Protein 8QNN (pdb70)

B-factor: mean 23.87, std 8.29, range [12.71, 68.35]

Foldseek 3Di:
DDCVLVVLCVVVQWDKWKWKAQVVVRDIDTDQQAPKFACALVLLLLLLLLVCLVAPVVNVQQVDFDQDAPVLADPAAVPCVVCNPPGDGLLVLSLCCFQVVGQSSSQVSLVVQVHQVSSQVVLVVLVQPQAGADDGPPVSQQGAPPDRHNIDGFNSSLSSCCCLQVNDSGDDVSNVSSQVSQLNHDPQCLALVLQDDVQKRKGKGWHQGFQQKTWMWMWIGDVPGGIMTMTMIMGHDDRHDHHDRNSRSVVNNVRVVVD

Sequence (259 aa):
ADPRFAALETTTAGARLGVFAVNTGSERTVAHRADERFPMMASTFKGLACCGALLREHPLSTGYFDQVIHYSAEELVDYSPVTETRVESGMTVAELCHAAITASDNTAGNQLLKLLGGPQGFTAFLRSLGDDTSRLDRWETELNTAIPGDERDTTTPAALAADYRALVVGDVLGEPERAQLTAWLVANTTGDTRIRAGLPEDWTVGDKTGSPAYGSALDVAVTWPSGRAPIVIAVLSTKSEQDAEPDNRLVADATRTVVDVL

Secondary structure (DSSP, 8-state):
--THHHHHHHHHTSEEEEEEEETTT--EEEESTTS-EE-GGGHHHHHHHHHHHHS-GGGTGGGSEE---GGG--S--TTGGGGTTT-EEHHHHHHHHHHS--HHHHHHHHHHHTHHHHHHHHHHHTT--S-B--S-TTGGG---TT--TTEE-HHHHHHHHIIIIISSSS-HHHHHHHHHHHHT-SS-TTTHHHHS-TTSEEEEEEE--TTT-EEEEEEEE-TTS--EEEEEEEE-SSTTPPP-HHHHHHHHHHHHHH-

Structure (mmCIF, N/CA/C/O backbone):
data_8QNN
#
_entry.id   8QNN
#
_cell.length_a   54.180
_cell.length_b   54.180
_cell.length_c   131.860
_cell.angle_alpha   90.000
_cell.angle_beta   90.000
_cell.angle_gamma   120.000
#
_symmetry.space_group_name_H-M   'P 32 2 1'
#
loop_
_entity.id
_entity.type
_entity.pdbx_description
1 polymer Beta-lactamase
2 non-polymer 'CITRATE ANION'
3 water water
#
loop_
_atom_site.group_PDB
_atom_site.id
_atom_site.type_symbol
_atom_site.label_atom_id
_atom_site.label_alt_id
_atom_site.label_comp_id
_atom_site.label_asym_id
_atom_site.label_entity_id
_atom_site.label_seq_id
_atom_site.pdbx_PDB_ins_code
_atom_site.Cartn_x
_atom_site.Cartn_y
_atom_site.Cartn_z
_atom_site.occupancy
_atom_site.B_iso_or_equiv
_atom_site.auth_seq_id
_atom_site.auth_comp_id
_atom_site.auth_asym_id
_atom_site.auth_atom_id
_atom_site.pdbx_PDB_model_num
ATOM 1 N N . ALA A 1 5 ? 46.32519 -26.59610 -9.24163 1.000 47.57305 74 ALA A N 1
ATOM 2 C CA . ALA A 1 5 ? 45.50756 -25.71589 -10.07155 1.000 47.46946 74 ALA A CA 1
ATOM 3 C C . ALA A 1 5 ? 46.21180 -25.46204 -11.40167 1.000 46.45096 74 ALA A C 1
ATOM 4 O O . ALA A 1 5 ? 47.43691 -25.60424 -11.51073 1.000 48.34671 74 ALA A O 1
ATOM 10 N N . ASP A 1 6 ? 45.44545 -25.09182 -12.41196 1.000 40.28576 75 ASP A N 1
ATOM 11 C CA . ASP A 1 6 ? 46.03128 -24.83094 -13.72334 1.000 34.59959 75 ASP A CA 1
ATOM 12 C C . ASP A 1 6 ? 46.69294 -23.45545 -13.72486 1.000 31.65078 75 ASP A C 1
ATOM 13 O O . ASP A 1 6 ? 46.05397 -22.46625 -13.34958 1.000 32.43990 75 ASP A O 1
ATOM 22 N N . PRO A 1 7 ? 47.96000 -23.35137 -14.14516 1.000 28.97503 76 PRO A N 1
ATOM 23 C CA . PRO A 1 7 ? 48.68177 -22.06658 -14.01055 1.000 27.56237 76 PRO A CA 1
ATOM 24 C C . PRO A 1 7 ? 48.16753 -20.95280 -14.91666 1.000 25.50387 76 PRO A C 1
ATOM 25 O O . PRO A 1 7 ? 48.59232 -19.79559 -14.76935 1.000 25.20704 76 PRO A O 1
ATOM 36 N N . ARG A 1 8 ? 47.28053 -21.25465 -15.85348 1.000 23.70493 77 ARG A N 1
ATOM 37 C CA . ARG A 1 8 ? 46.78718 -20.20804 -16.73591 1.000 21.94891 77 ARG A CA 1
ATOM 38 C C . ARG A 1 8 ? 46.03911 -19.11850 -15.98188 1.000 21.76095 77 ARG A C 1
ATOM 39 O O . ARG A 1 8 ? 46.09154 -17.95544 -16.37772 1.000 21.78511 77 ARG A O 1
ATOM 60 N N . PHE A 1 9 ? 45.35820 -19.45185 -14.88667 1.000 21.01472 78 PHE A N 1
ATOM 61 C CA . PHE A 1 9 ? 44.54339 -18.42395 -14.23619 1.000 22.55190 78 PHE A CA 1
ATOM 62 C C . PHE A 1 9 ? 45.40327 -17.34827 -13.57303 1.000 23.22657 78 PHE A C 1
ATOM 63 O O . PHE A 1 9 ? 45.08928 -16.15605 -13.66393 1.000 22.74038 78 PHE A O 1
ATOM 80 N N . ALA A 1 10 ? 46.49173 -17.74571 -12.91008 1.000 22.37564 79 ALA A N 1
ATOM 81 C CA . ALA A 1 10 ? 47.37797 -16.76366 -12.29741 1.000 21.37998 79 ALA A CA 1
ATOM 82 C C . ALA A 1 10 ? 47.99553 -15.85405 -13.34751 1.000 21.20081 79 ALA A C 1
ATOM 83 O O . ALA A 1 10 ? 48.10850 -14.63821 -13.13677 1.000 21.23432 79 ALA A O 1
ATOM 90 N N . ALA A 1 11 ? 48.40393 -16.42238 -14.48917 1.000 21.70103 80 ALA A N 1
ATOM 91 C CA . ALA A 1 11 ? 48.95286 -15.60073 -15.56061 1.000 22.34525 80 ALA A CA 1
ATOM 92 C C . ALA A 1 11 ? 47.89932 -14.64437 -16.10384 1.000 22.02950 80 ALA A C 1
ATOM 93 O O . ALA A 1 11 ? 48.17971 -13.46139 -16.31384 1.000 21.58149 80 ALA A O 1
ATOM 100 N N . LEU A 1 12 ? 46.67708 -15.13372 -16.32223 1.000 20.99183 81 LEU A N 1
ATOM 101 C CA . LEU A 1 12 ? 45.60328 -14.27470 -16.81100 1.000 21.30629 81 LEU A CA 1
ATOM 102 C C . LEU A 1 12 ? 45.39061 -13.07177 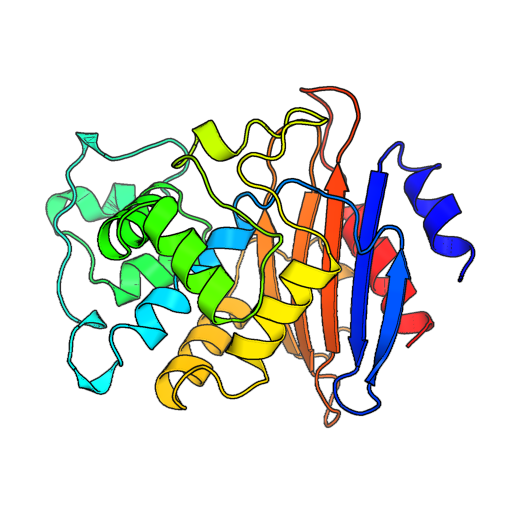-15.90175 1.000 22.11352 81 LEU A C 1
ATOM 103 O O . LEU A 1 12 ? 45.31700 -11.92698 -16.36430 1.000 21.64425 81 LEU A O 1
ATOM 119 N N . GLU A 1 13 ? 45.22997 -13.31369 -14.60809 1.000 22.81306 82 GLU A N 1
ATOM 120 C CA . GLU A 1 13 ? 44.87584 -12.20220 -13.73211 1.000 23.05966 82 GLU A CA 1
ATOM 121 C C . GLU A 1 13 ? 46.05728 -11.24784 -13.55730 1.000 21.55679 82 GLU A C 1
ATOM 122 O O . GLU A 1 13 ? 45.87383 -10.02413 -13.51931 1.000 22.53936 82 GLU A O 1
ATOM 134 N N . THR A 1 14 ? 47.28237 -11.77340 -13.51057 1.000 20.79983 83 THR A N 1
ATOM 135 C CA . THR A 1 14 ? 48.43535 -10.89506 -13.33794 1.000 21.62310 83 THR A CA 1
ATOM 136 C C . THR A 1 14 ? 48.63364 -10.00109 -14.55756 1.000 20.60187 83 THR A C 1
ATOM 137 O O . THR A 1 14 ? 48.85846 -8.79189 -14.42718 1.000 22.24104 83 THR A O 1
ATOM 148 N N A THR A 1 15 ? 48.55344 -10.57462 -15.76031 0.660 20.28218 84 THR A N 1
ATOM 149 N N B THR A 1 15 ? 48.53938 -10.58110 -15.75424 0.340 20.20513 84 THR A N 1
ATOM 150 C CA A THR A 1 15 ? 48.73258 -9.75352 -16.95555 0.660 21.55710 84 THR A CA 1
ATOM 151 C CA B THR A 1 15 ? 48.72253 -9.80159 -16.97305 0.340 20.47441 84 THR A CA 1
ATOM 152 C C A THR A 1 15 ? 47.61560 -8.72522 -17.08858 0.660 21.72148 84 THR A C 1
ATOM 153 C C B THR A 1 15 ? 47.60760 -8.78238 -17.16527 0.340 21.06322 84 THR A C 1
ATOM 154 O O A THR A 1 15 ? 47.86004 -7.57930 -17.48632 0.660 22.32636 84 THR A O 1
ATOM 155 O O B THR A 1 15 ? 47.85414 -7.69578 -17.70098 0.340 21.75218 84 THR A O 1
ATOM 176 N N . ALA A 1 16 ? 46.38651 -9.10261 -16.73236 1.000 20.57253 85 ALA A N 1
ATOM 177 C CA . ALA A 1 16 ? 45.26793 -8.17421 -16.85692 1.000 20.92709 85 ALA A CA 1
ATOM 178 C C . ALA A 1 16 ? 45.19892 -7.15315 -15.72375 1.000 20.25590 85 ALA A C 1
ATOM 179 O O . ALA A 1 16 ? 44.35454 -6.25654 -15.77934 1.000 21.46842 85 ALA A O 1
ATOM 187 N N . GLY A 1 17 ? 46.03622 -7.25890 -14.70050 1.000 21.11604 86 GLY A N 1
ATOM 188 C CA . GLY A 1 17 ? 45.94968 -6.30930 -13.60987 1.000 19.81994 86 GLY A CA 1
ATOM 189 C C . GLY A 1 17 ? 44.63417 -6.36824 -12.87119 1.000 19.33726 86 GLY A C 1
ATOM 190 O O . GLY A 1 17 ? 44.09439 -5.32773 -12.46866 1.000 20.51598 86 GLY A O 1
ATOM 194 N N . ALA A 1 18 ? 44.13224 -7.57095 -12.63660 1.000 18.66751 87 ALA A N 1
ATOM 195 C CA . ALA A 1 18 ? 42.82816 -7.76068 -12.03557 1.000 19.44597 87 ALA A CA 1
ATOM 196 C C . ALA A 1 18 ? 42.91017 -8.90112 -11.03517 1.000 19.64454 87 ALA A C 1
ATOM 197 O O . ALA A 1 18 ? 43.81837 -9.73370 -11.07157 1.000 23.69832 87 ALA A O 1
ATOM 204 N N . ARG A 1 19 ? 41.94514 -8.91829 -10.12742 1.000 18.33915 88 ARG A N 1
ATOM 205 C CA . ARG A 1 19 ? 41.65970 -10.08610 -9.30462 1.000 17.53571 88 ARG A CA 1
ATOM 206 C C . ARG A 1 19 ? 40.57661 -10.88069 -10.01008 1.000 16.93924 88 ARG A C 1
ATOM 207 O O . ARG A 1 19 ? 39.52039 -10.32943 -10.32290 1.000 17.66472 88 ARG A O 1
ATOM 228 N N . LEU A 1 20 ? 40.85436 -12.15430 -10.28782 1.000 17.33491 89 LEU A N 1
ATOM 229 C CA . LEU A 1 20 ? 39.99973 -13.00517 -11.09828 1.000 17.46007 89 LEU A CA 1
ATOM 230 C C . LEU A 1 20 ? 39.46144 -14.15242 -10.25825 1.000 17.11287 89 LEU A C 1
ATOM 231 O O . LEU A 1 20 ? 40.23592 -14.88561 -9.63298 1.000 20.22998 89 LEU A O 1
ATOM 247 N N . GLY A 1 21 ? 38.14444 -14.30872 -10.26600 1.000 16.11841 90 GLY A N 1
ATOM 248 C CA . GLY A 1 21 ? 37.47507 -15.38343 -9.56625 1.000 16.49608 90 GLY A CA 1
ATOM 249 C C . GLY A 1 21 ? 36.71805 -16.24829 -10.54966 1.000 15.62680 90 GLY A C 1
ATOM 250 O O . GLY A 1 21 ? 35.91750 -15.74835 -11.33950 1.000 17.49918 90 GLY A O 1
ATOM 254 N N . VAL A 1 22 ? 36.97742 -17.54564 -10.54376 1.000 15.56739 91 VAL A N 1
ATOM 255 C CA . VAL A 1 22 ? 36.36653 -18.47935 -11.47999 1.000 16.41098 91 VAL A CA 1
ATOM 256 C C . VAL A 1 22 ? 35.84972 -19.67814 -10.70930 1.000 15.99446 91 VAL A C 1
ATOM 257 O O . VAL A 1 22 ? 36.56382 -20.24396 -9.87502 1.000 16.77459 91 VAL A O 1
ATOM 270 N N . PHE A 1 23 ? 34.63879 -20.09918 -11.02773 1.000 16.60055 92 PHE A N 1
ATOM 271 C CA . PHE A 1 23 ? 34.16247 -21.41239 -10.63565 1.000 15.99837 92 PHE A CA 1
ATOM 272 C C . PHE A 1 23 ? 33.34186 -21.97363 -11.78317 1.000 16.26229 92 PHE A C 1
ATOM 273 O O . PHE A 1 23 ? 32.44732 -21.29807 -12.29798 1.000 17.88246 92 PHE A O 1
ATOM 290 N N . ALA A 1 24 ? 33.62272 -23.21491 -12.16591 1.000 16.16554 93 ALA A N 1
ATOM 291 C CA . ALA A 1 24 ? 32.83886 -23.89851 -13.17430 1.000 16.28649 93 ALA A CA 1
ATOM 292 C C . ALA A 1 24 ? 32.65818 -25.33445 -12.74078 1.000 16.37534 93 ALA A C 1
ATOM 293 O O . ALA A 1 24 ? 33.54112 -25.92813 -12.13169 1.000 17.97121 93 ALA A O 1
ATOM 300 N N . VAL A 1 25 ? 31.50068 -25.87947 -13.06203 1.000 16.19807 94 VAL A N 1
ATOM 301 C CA . VAL A 1 25 ? 31.17857 -27.26141 -12.75950 1.000 17.71917 94 VAL A CA 1
ATOM 302 C C . VAL A 1 25 ? 30.52365 -27.88740 -13.98261 1.000 18.63681 94 VAL A C 1
ATOM 303 O O . VAL A 1 25 ? 29.62500 -27.29603 -14.59548 1.000 18.75844 94 VAL A O 1
ATOM 316 N N . ASN A 1 26 ? 31.01268 -29.05826 -14.36450 1.000 17.95204 95 ASN A N 1
ATOM 317 C CA . ASN A 1 26 ? 30.34975 -29.88703 -15.35509 1.000 20.03943 95 ASN A CA 1
ATOM 318 C C . ASN A 1 26 ? 29.29813 -30.69480 -14.61024 1.000 21.19100 95 ASN A C 1
ATOM 319 O O . ASN A 1 26 ? 29.63580 -31.52562 -13.75847 1.000 21.81788 95 ASN A O 1
ATOM 330 N N . THR A 1 27 ? 28.01922 -30.42101 -14.88781 1.000 20.78372 96 THR A N 1
ATOM 331 C CA . THR A 1 27 ? 26.97251 -31.05336 -14.09497 1.000 22.14827 96 THR A CA 1
ATOM 332 C C . THR A 1 27 ? 26.79039 -32.52722 -14.42724 1.000 24.93236 96 THR A C 1
ATOM 333 O O . THR A 1 27 ? 26.08293 -33.22330 -13.69204 1.000 27.99886 96 THR A O 1
ATOM 344 N N . GLY A 1 28 ? 27.40336 -33.01282 -15.50330 1.000 25.22497 97 GLY A N 1
ATOM 345 C CA . GLY A 1 28 ? 27.37381 -34.42801 -15.81763 1.000 27.36781 97 GLY A CA 1
ATOM 346 C C . GLY A 1 28 ? 28.37808 -35.22452 -15.01434 1.000 30.29730 97 GLY A C 1
ATOM 347 O O . GLY A 1 28 ? 28.02712 -36.24249 -14.41275 1.000 32.14260 97 GLY A O 1
ATOM 351 N N . SER A 1 29 ? 29.63326 -34.76413 -14.99496 1.000 28.69407 98 SER A N 1
ATOM 352 C CA . SER A 1 29 ? 30.70742 -35.48403 -14.32877 1.000 28.14700 98 SER A CA 1
ATOM 353 C C . SER A 1 29 ? 31.00143 -34.97426 -12.92774 1.000 27.31868 98 SER A C 1
ATOM 354 O O . SER A 1 29 ? 31.69470 -35.66265 -12.16541 1.000 29.28190 98 SER A O 1
ATOM 362 N N . GLU A 1 30 ? 30.51260 -33.78737 -12.58949 1.000 25.37528 99 GLU A N 1
ATOM 363 C CA . GLU A 1 30 ? 30.77376 -33.08601 -11.33857 1.000 26.34221 99 GLU A CA 1
ATOM 364 C C . GLU A 1 30 ? 32.20626 -32.58561 -11.22907 1.000 25.88275 99 GLU A C 1
ATOM 365 O O . GLU A 1 30 ? 32.60306 -32.10652 -10.16210 1.000 25.98359 99 GLU A O 1
ATOM 377 N N . ARG A 1 31 ? 32.98619 -32.64405 -12.30997 1.000 23.86991 100 ARG A N 1
ATOM 378 C CA . ARG A 1 31 ? 34.30251 -32.02508 -12.29423 1.000 22.51222 100 ARG A CA 1
ATOM 379 C C . ARG A 1 31 ? 34.16144 -30.51390 -12.18563 1.000 20.76310 100 ARG A C 1
ATOM 380 O O . ARG A 1 31 ? 33.23076 -29.91877 -12.73934 1.000 21.43422 100 ARG A O 1
ATOM 401 N N . THR A 1 32 ? 35.09171 -29.89526 -11.46730 1.000 20.95364 101 THR A N 1
ATOM 402 C CA . THR A 1 32 ? 35.08059 -28.46557 -11.26290 1.000 20.64762 101 THR A CA 1
ATOM 403 C C . THR A 1 32 ? 36.43245 -27.85910 -11.59043 1.000 20.33433 101 THR A C 1
ATOM 404 O O . THR A 1 32 ? 37.46532 -28.52853 -11.60749 1.000 21.16131 101 THR A O 1
ATOM 415 N N . VAL A 1 33 ? 36.39542 -26.55765 -11.83796 1.000 20.71283 102 VAL A N 1
ATOM 416 C CA . VAL A 1 33 ? 37.58189 -25.72811 -11.97034 1.000 20.65714 102 VAL A CA 1
ATOM 417 C C . VAL A 1 33 ? 37.33462 -24.51017 -11.09393 1.000 20.19903 102 VAL A C 1
ATOM 418 O O . VAL A 1 33 ? 36.24057 -23.94207 -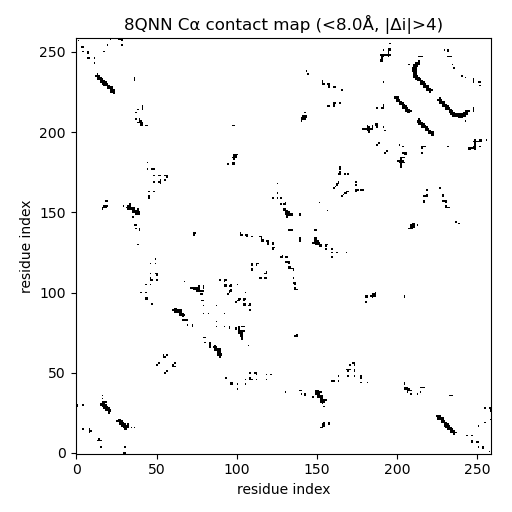11.12450 1.000 20.65524 102 VAL A O 1
ATOM 431 N N . ALA A 1 34 ? 38.31509 -24.14635 -10.28410 1.000 21.94827 103 ALA A N 1
ATOM 432 C CA . ALA A 1 34 ? 38.16584 -23.07801 -9.30843 1.000 23.17142 103 ALA A CA 1
ATOM 433 C C . ALA A 1 34 ? 39.44368 -22.25673 -9.22646 1.000 22.02752 103 ALA A C 1
ATOM 434 O O . ALA A 1 34 ? 40.55580 -22.79995 -9.21779 1.000 24.91050 103 ALA A O 1
ATOM 441 N N . HIS A 1 35 ? 39.27409 -20.94157 -9.17697 1.000 19.08387 104 HIS A N 1
ATOM 442 C CA . HIS A 1 35 ? 40.35923 -20.00990 -8.91576 1.000 19.04550 104 HIS A CA 1
ATOM 443 C C . HIS A 1 35 ? 39.75396 -18.88722 -8.08602 1.000 17.16954 104 HIS A C 1
ATOM 444 O O . HIS A 1 35 ? 38.82747 -18.21215 -8.54566 1.000 18.04262 104 HIS A O 1
ATOM 458 N N . ARG A 1 36 ? 40.23473 -18.71133 -6.85219 1.000 17.94559 105 ARG A N 1
ATOM 459 C CA . ARG A 1 36 ? 39.65647 -17.72256 -5.93886 1.000 17.43875 105 ARG A CA 1
ATOM 460 C C . ARG A 1 36 ? 38.14816 -17.90785 -5.81631 1.000 17.47425 105 ARG A C 1
ATOM 461 O O . ARG A 1 36 ? 37.39980 -16.94241 -5.66340 1.000 17.49890 105 ARG A O 1
ATOM 482 N N . ALA A 1 37 ? 37.69220 -19.16294 -5.87813 1.000 17.26729 106 ALA A N 1
ATOM 483 C CA . ALA A 1 37 ? 36.26485 -19.42531 -5.99964 1.000 17.56167 106 ALA A CA 1
ATOM 484 C C . ALA A 1 37 ? 35.49243 -19.11339 -4.73102 1.000 17.24719 106 ALA A C 1
ATOM 485 O O . ALA A 1 37 ? 34.27320 -18.97206 -4.79579 1.000 17.06557 106 ALA A O 1
ATOM 492 N N . ASP A 1 38 ? 36.16119 -18.96620 -3.59352 1.000 17.49887 107 ASP A N 1
ATOM 493 C CA . ASP A 1 38 ? 35.47717 -18.62020 -2.35710 1.000 17.52497 107 ASP A CA 1
ATOM 494 C C . ASP A 1 38 ? 35.78337 -17.19969 -1.90335 1.000 18.41537 107 ASP A C 1
ATOM 495 O O . ASP A 1 38 ? 35.40611 -16.81573 -0.79614 1.000 20.53774 107 ASP A O 1
ATOM 504 N N . GLU A 1 39 ? 36.43803 -16.40356 -2.73009 1.000 17.47191 108 GLU A N 1
ATOM 505 C CA . GLU A 1 39 ? 36.66840 -15.01022 -2.39851 1.000 17.35274 108 GLU A CA 1
ATOM 506 C C . GLU A 1 39 ? 35.45936 -14.18184 -2.80913 1.000 17.58233 108 GLU A C 1
ATOM 507 O O . GLU A 1 39 ? 34.74959 -14.50957 -3.76402 1.000 17.47826 108 GLU A O 1
ATOM 519 N N . ARG A 1 40 ? 35.23307 -13.08612 -2.08897 1.000 18.05774 109 ARG A N 1
ATOM 520 C CA . ARG A 1 40 ? 34.11551 -12.21442 -2.39336 1.000 17.56372 109 ARG A CA 1
ATOM 521 C C . ARG A 1 40 ? 34.42668 -11.25008 -3.52846 1.000 16.18387 109 ARG A C 1
ATOM 522 O O . ARG A 1 40 ? 35.53164 -10.70887 -3.64246 1.000 17.12871 109 ARG A O 1
ATOM 543 N N . PHE A 1 41 ? 33.41601 -11.03780 -4.35404 1.000 15.96299 110 PHE A N 1
ATOM 544 C CA . PHE A 1 41 ? 33.40234 -10.06917 -5.43219 1.000 16.32787 110 PHE A CA 1
ATOM 545 C C . PHE A 1 41 ? 32.05088 -9.38599 -5.40085 1.000 15.43014 110 PHE A C 1
ATOM 546 O O . PHE A 1 41 ? 31.08249 -9.93597 -4.86114 1.000 15.56107 110 PHE A O 1
ATOM 563 N N . PRO A 1 42 ? 31.91395 -8.24114 -6.05713 1.000 16.09275 111 PRO A N 1
ATOM 564 C CA . PRO A 1 42 ? 30.58192 -7.65562 -6.21849 1.000 16.58243 111 PRO A CA 1
ATOM 565 C C . PRO A 1 42 ? 29.64945 -8.61039 -6.94515 1.000 15.60968 111 PRO A C 1
ATOM 566 O O . PRO A 1 42 ? 30.03729 -9.28861 -7.89990 1.000 17.21846 111 PRO A O 1
ATOM 577 N N A MET A 1 43 ? 28.39973 -8.64707 -6.50015 0.520 15.24472 112 MET A N 1
ATOM 578 N N B MET A 1 43 ? 28.40746 -8.67818 -6.45919 0.480 16.59015 112 MET A N 1
ATOM 579 C CA A MET A 1 43 ? 27.36418 -9.39482 -7.19384 0.520 15.14840 112 MET A CA 1
ATOM 580 C CA B MET A 1 43 ? 27.34187 -9.38400 -7.16031 0.480 17.44210 112 MET A CA 1
ATOM 581 C C A MET A 1 43 ? 26.69141 -8.53806 -8.25992 0.520 15.25608 112 MET A C 1
ATOM 582 C C B MET A 1 43 ? 26.78911 -8.50997 -8.28035 0.480 16.34253 112 MET A C 1
ATOM 583 O O A MET A 1 43 ? 26.42045 -9.02329 -9.36994 0.520 15.91806 112 MET A O 1
ATOM 584 O O B MET A 1 43 ? 26.69368 -8.94308 -9.43757 0.480 16.09659 112 MET A O 1
ATOM 611 N N . ALA A 1 44 ? 26.45160 -7.26440 -7.95217 1.000 15.97686 113 ALA A N 1
ATOM 612 C CA . ALA A 1 44 ? 25.91861 -6.30863 -8.91347 1.000 15.69874 113 ALA A CA 1
ATOM 613 C C . ALA A 1 44 ? 24.78778 -6.90572 -9.73328 1.000 14.81571 113 ALA A C 1
ATOM 614 O O . ALA A 1 44 ? 23.91453 -7.54939 -9.17097 1.000 15.20996 113 ALA A O 1
ATOM 622 N N . SER A 1 45 ? 24.75957 -6.67156 -11.03953 1.000 14.68073 114 SER A N 1
ATOM 623 C CA . SER A 1 45 ? 23.58120 -7.03617 -11.80580 1.000 14.13859 114 SER A CA 1
ATOM 624 C C . SER A 1 45 ? 23.41550 -8.53414 -11.98460 1.000 15.32637 114 SER A C 1
ATOM 625 O O . SER A 1 45 ? 22.34820 -8.94409 -12.46141 1.000 14.45237 114 SER A O 1
ATOM 633 N N . THR A 1 46 ? 24.38156 -9.35567 -11.56092 1.000 14.20171 115 THR A N 1
ATOM 634 C CA . THR A 1 46 ? 24.11369 -10.77950 -11.57097 1.000 14.23650 115 THR A CA 1
ATOM 635 C C . THR A 1 46 ? 22.98993 -11.13804 -10.59343 1.000 14.31116 115 THR A C 1
ATOM 636 O O . THR A 1 46 ? 22.44425 -12.23474 -10.66782 1.000 16.41872 115 THR A O 1
ATOM 647 N N . PHE A 1 47 ? 22.63072 -10.24702 -9.66090 1.000 14.99806 116 PHE A N 1
ATOM 648 C CA . PHE A 1 47 ? 21.48383 -10.52330 -8.80323 1.000 15.61789 116 PHE A CA 1
ATOM 649 C C . PHE A 1 47 ? 20.19028 -10.63316 -9.58201 1.000 15.45791 116 PHE A C 1
ATOM 650 O O . PHE A 1 47 ? 19.27124 -11.30177 -9.13042 1.000 15.94457 116 PHE A O 1
ATOM 667 N N . LYS A 1 48 ? 20.09376 -10.00187 -10.75032 1.000 14.58964 117 LYS A N 1
ATOM 668 C CA . LYS A 1 48 ? 18.79556 -9.85662 -11.40981 1.000 15.40768 117 LYS A CA 1
ATOM 669 C C . LYS A 1 48 ? 18.22599 -11.20440 -11.82842 1.000 15.20531 117 LYS A C 1
ATOM 670 O O . LYS A 1 48 ? 17.03122 -11.43758 -11.69931 1.000 15.09566 117 LYS A O 1
ATOM 689 N N . GLY A 1 49 ? 19.05275 -12.11635 -12.31446 1.000 14.59311 118 GLY A N 1
ATOM 690 C CA . GLY A 1 49 ? 18.54666 -13.43821 -12.65560 1.000 15.39428 118 GLY A CA 1
ATOM 691 C C . GLY A 1 49 ? 18.04810 -14.19879 -11.43784 1.000 14.63900 118 GLY A C 1
ATOM 692 O O . GLY A 1 49 ? 17.01564 -14.88222 -11.47514 1.000 15.48208 118 GLY A O 1
ATOM 696 N N . LEU A 1 50 ? 18.76823 -14.07388 -10.32694 1.000 15.29296 119 LEU A N 1
ATOM 697 C CA . LEU A 1 50 ? 18.36143 -14.70969 -9.07864 1.000 14.41132 119 LEU A CA 1
ATOM 698 C C . LEU A 1 50 ? 17.07829 -14.09619 -8.53651 1.000 13.09462 119 LEU A C 1
ATOM 699 O O . LEU A 1 50 ? 16.24723 -14.80613 -7.96864 1.000 14.97840 119 LEU A O 1
ATOM 715 N N . ALA A 1 51 ? 16.89012 -12.78228 -8.70783 1.000 13.99367 120 ALA A N 1
ATOM 716 C CA . ALA A 1 51 ? 15.66159 -12.13333 -8.25078 1.000 14.86286 120 ALA A CA 1
ATOM 717 C C . ALA A 1 51 ? 14.45835 -12.62245 -9.03603 1.000 14.82157 120 ALA A C 1
ATOM 718 O O . ALA A 1 51 ? 13.37093 -12.80345 -8.47683 1.000 15.60345 120 ALA A O 1
ATOM 725 N N A CYS A 1 52 ? 14.61936 -12.80176 -10.34918 0.790 15.03503 121 CYS A N 1
ATOM 726 N N B CYS A 1 52 ? 14.62791 -12.79109 -10.33897 0.210 15.53166 121 CYS A N 1
ATOM 727 C CA A CYS A 1 52 ? 13.55599 -13.39079 -11.15214 0.790 14.16618 121 CYS A CA 1
ATOM 728 C CA B CYS A 1 52 ? 13.58490 -13.38801 -11.15138 0.210 15.96506 121 CYS A CA 1
ATOM 729 C C A CYS A 1 52 ? 13.25541 -14.79828 -10.66792 0.790 14.35003 121 CYS A C 1
ATOM 730 C C B CYS A 1 52 ? 13.26374 -14.78986 -10.65933 0.210 15.49749 121 CYS A C 1
ATOM 731 O O A CY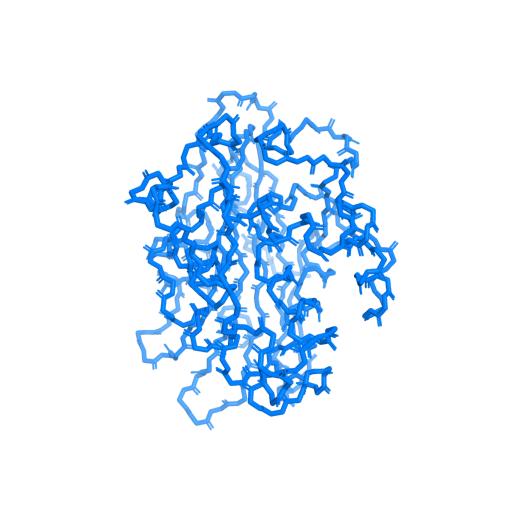S A 1 52 ? 12.08771 -15.17127 -10.51034 0.790 15.19039 121 CYS A O 1
ATOM 732 O O B CYS A 1 52 ? 12.09299 -15.15720 -10.50568 0.210 15.73074 121 CYS A O 1
ATOM 747 N N . GLY A 1 53 ? 14.30209 -15.58019 -10.38925 1.000 14.78290 122 GLY A N 1
ATOM 748 C CA . GLY A 1 53 ? 14.09017 -16.91241 -9.84183 1.000 14.99475 122 GLY A CA 1
A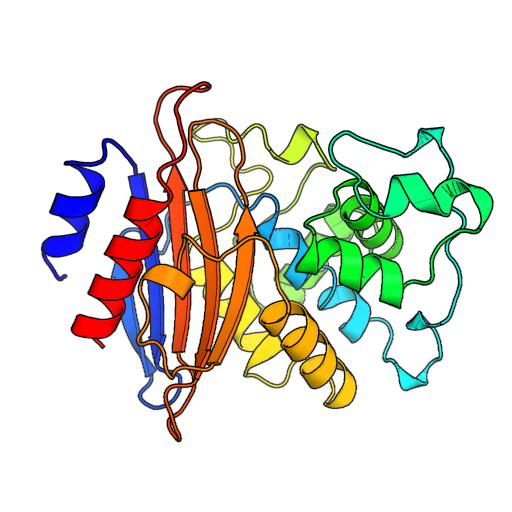TOM 749 C C . GLY A 1 53 ? 13.35873 -16.89895 -8.51486 1.000 14.29513 122 GLY A C 1
ATOM 750 O O . GLY A 1 53 ? 12.46094 -17.71260 -8.27935 1.000 15.34747 122 GLY A O 1
ATOM 755 N N . ALA A 1 54 ? 13.69009 -15.94405 -7.65534 1.000 14.45654 123 ALA A N 1
ATOM 756 C CA . ALA A 1 54 ? 13.02325 -15.85230 -6.36387 1.000 14.96225 123 ALA A CA 1
ATOM 757 C C . ALA A 1 54 ? 11.53445 -15.59165 -6.55559 1.000 14.45475 123 ALA A C 1
ATOM 758 O O . ALA A 1 54 ? 10.69685 -16.23797 -5.92405 1.000 15.44493 123 ALA A O 1
ATOM 765 N N . LEU A 1 55 ? 11.18961 -14.65712 -7.44274 1.000 14.63463 124 LEU A N 1
ATOM 766 C CA . LEU A 1 55 ? 9.78826 -14.33824 -7.66162 1.000 14.24245 124 LEU A CA 1
ATOM 767 C C . LEU A 1 55 ? 9.05639 -15.50686 -8.29797 1.000 14.12523 124 LEU A C 1
ATOM 768 O O . LEU A 1 55 ? 7.90383 -15.78051 -7.95405 1.000 15.07651 124 LEU A O 1
ATOM 784 N N . LEU A 1 56 ? 9.72016 -16.21846 -9.21683 1.000 14.63069 125 LEU A N 1
ATOM 785 C CA . LEU A 1 56 ? 9.11570 -17.39642 -9.82899 1.000 14.96928 125 LEU A CA 1
ATOM 786 C C . LEU A 1 56 ? 8.88076 -18.50736 -8.81185 1.000 16.01659 125 LEU A C 1
ATOM 787 O O . LEU A 1 56 ? 7.96386 -19.32544 -8.97875 1.000 16.95415 125 LEU A O 1
ATOM 803 N N . ARG A 1 57 ? 9.70562 -18.56815 -7.77266 1.000 14.75765 126 ARG A N 1
ATOM 804 C CA . ARG A 1 57 ? 9.50582 -19.56795 -6.74024 1.000 14.59945 126 ARG A CA 1
ATOM 805 C C . ARG A 1 57 ? 8.43311 -19.14252 -5.75181 1.000 15.68002 126 ARG A C 1
ATOM 806 O O . ARG A 1 57 ? 7.70760 -19.98807 -5.22748 1.000 17.36095 126 ARG A O 1
ATOM 827 N N . GLU A 1 58 ? 8.31285 -17.84920 -5.49390 1.000 15.24347 127 GLU A N 1
ATOM 828 C CA . GLU A 1 58 ? 7.31110 -17.34850 -4.55591 1.000 16.91856 127 GLU A CA 1
ATOM 829 C C . GLU A 1 58 ? 5.93396 -17.21379 -5.18587 1.000 15.87085 127 GLU A C 1
ATOM 830 O O . GLU A 1 58 ? 4.94156 -17.18710 -4.45747 1.000 19.05054 127 GLU A O 1
ATOM 842 N N . HIS A 1 59 ? 5.85339 -17.16712 -6.51438 1.000 16.29933 128 HIS A N 1
ATOM 843 C CA . HIS A 1 59 ? 4.59196 -16.93895 -7.22094 1.000 16.55107 128 HIS A CA 1
ATOM 844 C C . HIS A 1 59 ? 4.61837 -17.68054 -8.54723 1.000 17.36835 128 HIS A C 1
ATOM 845 O O . HIS A 1 59 ? 4.93454 -17.09935 -9.59102 1.000 20.16317 128 HIS A O 1
ATOM 859 N N . PRO A 1 60 ? 4.25873 -18.95330 -8.55759 1.000 17.86034 129 PRO A N 1
ATOM 860 C CA . PRO A 1 60 ? 4.27457 -19.70277 -9.81467 1.000 19.95126 129 PRO A CA 1
ATOM 861 C C . PRO A 1 60 ? 3.40633 -19.06972 -10.88869 1.000 17.82783 129 PRO A C 1
ATOM 862 O O . PRO A 1 60 ? 2.39941 -18.40761 -10.61353 1.000 18.17833 129 PRO A O 1
ATOM 873 N N . LEU A 1 61 ? 3.80080 -19.30621 -12.14084 1.000 18.59048 130 LEU A N 1
ATOM 874 C CA . LEU A 1 61 ? 3.08777 -18.73258 -13.27929 1.000 17.79334 130 LEU A CA 1
ATOM 875 C C . LEU A 1 61 ? 1.60110 -19.07468 -13.26471 1.000 18.67763 130 LEU A C 1
ATOM 876 O O . LEU A 1 61 ? 0.76829 -18.24701 -13.64129 1.000 19.13156 130 LEU A O 1
ATOM 892 N N . SER A 1 62 ? 1.24430 -20.26453 -12.78677 1.000 19.56839 131 SER A N 1
ATOM 893 C CA . SER A 1 62 ? -0.15094 -20.68456 -12.79515 1.000 20.76279 131 SER A CA 1
ATOM 894 C C . SER A 1 62 ? -1.03416 -19.86238 -11.86807 1.000 20.51022 131 SER A C 1
ATOM 895 O O . SER A 1 62 ? -2.26413 -19.95807 -11.97348 1.000 22.63082 131 SER A O 1
ATOM 903 N N . THR A 1 63 ? -0.44775 -19.09577 -10.94371 1.000 20.76693 132 THR A N 1
ATOM 904 C CA . THR A 1 63 ? -1.23602 -18.22478 -10.07645 1.000 21.07930 132 THR A CA 1
ATOM 905 C C . THR A 1 63 ? -1.72927 -16.96161 -10.78199 1.000 21.13016 132 THR A C 1
ATOM 906 O O . THR A 1 63 ? -2.58526 -16.25991 -10.23545 1.000 22.31135 132 THR A O 1
ATOM 917 N N . GLY A 1 64 ? -1.20136 -16.64802 -11.96289 1.000 19.77900 133 GLY A N 1
ATOM 918 C CA . GLY A 1 64 ? -1.50315 -15.40810 -12.65561 1.000 20.65805 133 GLY A CA 1
ATOM 919 C C . GLY A 1 64 ? -0.68266 -14.22153 -12.19836 1.000 19.87362 133 GLY A C 1
ATOM 920 O O . GLY A 1 64 ? -0.81005 -13.13337 -12.78279 1.000 20.24877 133 GLY A O 1
ATOM 924 N N . TYR A 1 65 ? 0.14980 -14.40619 -11.17224 1.000 18.96048 134 TYR A N 1
ATOM 925 C CA . TYR A 1 65 ? 0.88896 -13.29965 -10.56923 1.000 18.89138 134 TYR A CA 1
ATOM 926 C C . TYR A 1 65 ? 1.70527 -12.53548 -11.60464 1.000 18.35012 134 TYR A C 1
ATOM 927 O O . TYR A 1 65 ? 1.82526 -11.31270 -11.52128 1.000 18.28966 134 TYR A O 1
ATOM 945 N N . PHE A 1 66 ? 2.31643 -13.24083 -12.55491 1.000 17.50840 135 PHE A N 1
ATOM 946 C CA . PHE A 1 66 ? 3.20140 -12.60069 -13.51939 1.000 18.11214 135 PHE A CA 1
ATOM 947 C C . PHE A 1 66 ? 2.44614 -11.81819 -14.57486 1.000 19.31041 135 PHE A C 1
ATOM 948 O O . PHE A 1 66 ? 3.05830 -11.04546 -15.31195 1.000 20.20565 135 PHE A O 1
ATOM 965 N N . ASP A 1 67 ? 1.13062 -11.93788 -14.60182 1.000 20.42899 136 ASP A N 1
ATOM 966 C CA . ASP A 1 67 ? 0.29718 -11.18121 -15.51107 1.000 21.96687 136 ASP A CA 1
ATOM 967 C C . ASP A 1 67 ? -0.15492 -9.85377 -14.92802 1.000 22.39129 136 ASP A C 1
ATOM 968 O O . ASP A 1 67 ? -0.73852 -9.04619 -15.65156 1.000 23.43221 136 ASP A O 1
ATOM 977 N N . GLN A 1 68 ? 0.07137 -9.60336 -13.64552 1.000 21.16876 137 GLN A N 1
ATOM 978 C CA . GLN A 1 68 ? -0.39886 -8.35188 -13.07804 1.000 22.82346 137 GLN A CA 1
ATOM 979 C C . GLN A 1 68 ? 0.50617 -7.20094 -13.49337 1.000 22.05571 137 GLN A C 1
ATOM 980 O O . GLN A 1 68 ? 1.71231 -7.36252 -13.70844 1.000 23.08025 137 GLN A O 1
ATOM 994 N N . VAL A 1 69 ? -0.08976 -6.02231 -13.59015 1.000 23.42255 138 VAL A N 1
ATOM 995 C CA . VAL A 1 69 ? 0.61644 -4.82789 -14.02445 1.000 22.44542 138 VAL A CA 1
ATOM 996 C C . VAL A 1 69 ? 1.10634 -4.06539 -12.80489 1.000 23.97557 138 VAL A C 1
ATOM 997 O O . VAL A 1 69 ? 0.33364 -3.77702 -11.88054 1.000 24.82082 138 VAL A O 1
ATOM 1010 N N . ILE A 1 70 ? 2.39314 -3.75232 -12.80406 1.000 21.67019 139 ILE A N 1
ATOM 1011 C CA . ILE A 1 70 ? 3.02291 -2.91906 -11.78796 1.000 23.53141 139 ILE A CA 1
ATOM 1012 C C . ILE A 1 70 ? 3.05026 -1.48611 -12.29765 1.000 24.01453 139 ILE A C 1
ATOM 1013 O O . ILE A 1 70 ? 3.66146 -1.19663 -13.33298 1.000 25.55945 139 ILE A O 1
ATOM 1029 N N . HIS A 1 71 ? 2.40727 -0.58918 -11.55692 1.000 26.21580 140 HIS A N 1
ATOM 1030 C CA . HIS A 1 71 ? 2.34492 0.82217 -11.92088 1.000 28.14625 140 HIS A CA 1
ATOM 1031 C C . HIS A 1 71 ? 3.35938 1.63009 -11.11288 1.000 30.32243 140 HIS A C 1
ATOM 1032 O O . HIS A 1 71 ? 3.02272 2.39333 -10.20995 1.000 33.07756 140 HIS A O 1
ATOM 1046 N N . TYR A 1 72 ? 4.62685 1.43504 -11.45936 1.000 29.95791 141 TYR A N 1
ATOM 1047 C CA . TYR A 1 72 ? 5.70447 2.18547 -10.83023 1.000 29.72291 141 TYR A CA 1
ATOM 1048 C C . TYR A 1 72 ? 5.66017 3.62769 -11.32809 1.000 30.92582 141 TYR A C 1
ATOM 1049 O O . TYR A 1 72 ? 5.13938 3.92273 -12.40876 1.000 32.81199 141 TYR A O 1
ATOM 1067 N N . SER A 1 73 ? 6.20328 4.53535 -10.52812 1.000 30.78240 142 SER A N 1
ATOM 1068 C CA . SER A 1 73 ? 6.15212 5.95379 -10.84455 1.000 32.75395 142 SER A CA 1
ATOM 1069 C C . SER A 1 73 ? 7.43721 6.40002 -11.52696 1.000 31.83405 142 SER A C 1
ATOM 1070 O O . SER A 1 73 ? 8.47538 5.73548 -11.44876 1.000 31.45739 142 SER A O 1
ATOM 1078 N N . ALA A 1 74 ? 7.35541 7.56102 -12.18695 1.000 33.58358 143 ALA A N 1
ATOM 1079 C CA . ALA A 1 74 ? 8.54434 8.12251 -12.81291 1.000 33.13762 143 ALA A CA 1
ATOM 1080 C C . ALA A 1 74 ? 9.59496 8.47380 -11.77142 1.000 33.23335 143 ALA A C 1
ATOM 1081 O O . ALA A 1 74 ? 10.79467 8.46188 -12.06445 1.000 32.84205 143 ALA A O 1
ATOM 1088 N N . GLU A 1 75 ? 9.16727 8.78043 -10.55089 1.000 32.89539 144 GLU A N 1
ATOM 1089 C CA . GLU A 1 75 ? 10.10168 9.10601 -9.48416 1.000 34.06258 144 GLU A CA 1
ATOM 1090 C C . GLU A 1 75 ? 10.96711 7.91867 -9.07715 1.000 31.98179 144 GLU A C 1
ATOM 1091 O O . GLU A 1 75 ? 12.02610 8.11975 -8.47663 1.000 33.83713 144 GLU A O 1
ATOM 1103 N N . GLU A 1 76 ? 10.55459 6.69688 -9.39864 1.000 29.39941 145 GLU A N 1
ATOM 1104 C CA . GLU A 1 76 ? 11.32070 5.50363 -9.07420 1.000 28.43590 145 GLU A CA 1
ATOM 1105 C C . GLU A 1 76 ? 12.33469 5.14541 -10.14743 1.000 25.88209 145 GLU A C 1
ATOM 1106 O O . GLU A 1 76 ? 13.08939 4.18434 -9.97098 1.000 27.71986 145 GLU A O 1
ATOM 1118 N N . LEU A 1 77 ? 12.35534 5.86509 -11.26395 1.000 24.58802 146 LEU A N 1
ATOM 1119 C CA . LEU A 1 77 ? 13.32456 5.57017 -12.31359 1.000 24.73829 146 LEU A CA 1
ATOM 1120 C C . LEU A 1 77 ? 14.72923 5.92474 -11.83610 1.000 24.20208 146 LEU A C 1
ATOM 1121 O O . LEU A 1 77 ? 14.97036 7.03724 -11.35501 1.000 25.72826 146 LEU A O 1
ATOM 1137 N N . VAL A 1 78 ? 15.65086 4.96900 -11.95147 1.000 22.12545 147 VAL A N 1
ATOM 1138 C CA . VAL A 1 78 ? 17.05513 5.19726 -11.63475 1.000 21.29383 147 VAL A CA 1
ATOM 1139 C C . VAL A 1 78 ? 17.86634 5.14608 -12.92743 1.000 20.41730 147 VAL A C 1
ATOM 1140 O O . VAL A 1 78 ? 17.32156 4.89580 -14.00936 1.000 22.41785 147 VAL A O 1
ATOM 1153 N N . ASP A 1 79 ? 19.17173 5.36388 -12.82309 1.000 19.93741 148 ASP A N 1
ATOM 1154 C CA . ASP A 1 79 ? 20.01308 5.37604 -14.01027 1.000 20.30467 148 ASP A CA 1
ATOM 1155 C C . ASP A 1 79 ? 19.98138 4.01995 -14.69436 1.000 19.67790 148 ASP A C 1
ATOM 1156 O O . ASP A 1 79 ? 19.97220 2.98720 -14.03734 1.000 20.05166 148 ASP A O 1
ATOM 1165 N N . TYR A 1 80 ? 20.02146 4.04398 -16.02095 1.000 18.95518 149 TYR A N 1
ATOM 1166 C CA . TYR A 1 80 ? 19.97571 2.86692 -16.88272 1.000 17.39588 149 TYR A CA 1
ATOM 1167 C C . TYR A 1 80 ? 18.69348 2.06300 -16.74165 1.000 17.93657 149 TYR A C 1
ATOM 1168 O O . TYR A 1 80 ? 18.67113 1.00654 -16.10565 1.000 18.91418 149 TYR A O 1
ATOM 1186 N N . SER A 1 81 ? 17.63060 2.58177 -17.34691 1.000 17.40788 150 SER A N 1
ATOM 1187 C CA . SER A 1 81 ? 16.29112 2.00890 -17.27427 1.000 19.37669 150 SER A CA 1
ATOM 1188 C C . SER A 1 81 ? 15.72870 1.90673 -18.68434 1.000 20.19575 150 SER A C 1
ATOM 1189 O O . SER A 1 81 ? 14.69845 2.49514 -19.01165 1.000 22.70531 150 SER A O 1
ATOM 1197 N N . PRO A 1 82 ? 16.37553 1.11150 -19.53740 1.000 20.17296 151 PRO A N 1
ATOM 1198 C CA . PRO A 1 82 ? 16.05345 1.14455 -20.97407 1.000 21.56641 151 PRO A CA 1
ATOM 1199 C C . PRO A 1 82 ? 14.62311 0.77647 -21.31049 1.000 23.80874 151 PRO A C 1
ATOM 1200 O O . PRO A 1 82 ? 14.05642 1.32695 -22.26117 1.000 27.13464 151 PRO A O 1
ATOM 1211 N N . VAL A 1 83 ? 14.03685 -0.17194 -20.60142 1.000 20.45595 152 VAL A N 1
ATOM 1212 C CA . VAL A 1 83 ? 12.66037 -0.56988 -20.87390 1.000 20.70984 152 VAL A CA 1
ATOM 1213 C C . VAL A 1 83 ? 11.68482 0.19002 -19.99069 1.000 21.18090 152 VAL A C 1
ATOM 1214 O O . VAL A 1 83 ? 10.70322 0.76675 -20.47159 1.000 21.44289 152 VAL A O 1
ATOM 1227 N N . THR A 1 84 ? 11.95748 0.23528 -18.68873 1.000 21.60804 153 THR A N 1
ATOM 1228 C CA . THR A 1 84 ? 10.99507 0.82593 -17.76513 1.000 21.40986 153 THR A CA 1
ATOM 1229 C C . THR A 1 84 ? 10.75079 2.29701 -18.04997 1.000 21.60402 153 THR A C 1
ATOM 1230 O O . THR A 1 84 ? 9.63999 2.78550 -17.83217 1.000 22.60575 153 THR A O 1
ATOM 1241 N N . GLU A 1 85 ? 11.75649 3.02832 -18.52693 1.000 21.19047 154 GLU A N 1
ATOM 1242 C CA . GLU A 1 85 ? 11.51138 4.43784 -18.81529 1.000 22.83244 154 GLU A CA 1
ATOM 1243 C C . GLU A 1 85 ? 10.43680 4.61415 -19.88434 1.000 25.19195 154 GLU A C 1
ATOM 1244 O O . GLU A 1 85 ? 9.69373 5.59796 -19.85493 1.000 27.83147 154 GLU A O 1
ATOM 1256 N N . THR A 1 86 ? 10.32593 3.66921 -20.81782 1.000 25.77914 155 THR A N 1
ATOM 1257 C CA . THR A 1 86 ? 9.38312 3.78997 -21.91855 1.000 28.76660 155 THR A CA 1
ATOM 1258 C C . THR A 1 86 ? 7.96525 3.38545 -21.53606 1.000 31.19156 155 THR A C 1
ATOM 1259 O O . THR A 1 86 ? 7.05210 3.56526 -22.35187 1.000 33.46840 155 THR A O 1
ATOM 1270 N N . ARG A 1 87 ? 7.75498 2.83914 -20.33083 1.000 31.72125 156 ARG A N 1
ATOM 1271 C CA . ARG A 1 87 ? 6.46139 2.30343 -19.92243 1.000 32.12839 156 ARG A CA 1
ATOM 1272 C C . ARG A 1 87 ? 5.93032 2.92923 -18.63936 1.000 34.96844 156 ARG A C 1
ATOM 1273 O O . ARG A 1 87 ? 5.01777 2.36880 -18.01906 1.000 36.21339 156 ARG A O 1
ATOM 1294 N N . VAL A 1 88 ? 6.46865 4.06863 -18.21159 1.000 37.08019 157 VAL A N 1
ATOM 1295 C CA . VAL A 1 88 ? 6.00247 4.65582 -16.95976 1.000 40.24604 157 VAL A CA 1
ATOM 1296 C C . VAL A 1 88 ? 4.50104 4.90109 -17.01998 1.000 41.35150 157 VAL A C 1
ATOM 1297 O O . VAL A 1 88 ? 3.78124 4.67260 -16.04255 1.000 42.78578 157 VAL A O 1
ATOM 1310 N N . GLU A 1 89 ? 4.00374 5.35719 -18.17328 1.000 42.64804 158 GLU A N 1
ATOM 1311 C CA . GLU A 1 89 ? 2.58877 5.69365 -18.29936 1.000 45.23428 158 GLU A CA 1
ATOM 1312 C C . GLU A 1 89 ? 1.70252 4.47839 -18.04773 1.000 42.26551 158 GLU A C 1
ATOM 1313 O O . GLU A 1 89 ? 0.76183 4.53212 -17.24513 1.000 42.13128 158 GLU A O 1
ATOM 1325 N N . SER A 1 90 ? 2.00492 3.36724 -18.71363 1.000 38.43363 159 SER A N 1
ATOM 1326 C CA . SER A 1 90 ? 1.14103 2.20532 -18.75033 1.000 36.67668 159 SER A CA 1
ATOM 1327 C C . SER A 1 90 ? 1.43154 1.20460 -17.65053 1.000 33.43265 159 SER A C 1
ATOM 1328 O O . SER A 1 90 ? 0.55963 0.38949 -17.33155 1.000 33.50362 159 SER A O 1
ATOM 1335 N N . GLY A 1 91 ? 2.62308 1.23968 -17.07201 1.000 29.77304 160 GLY A N 1
ATOM 1336 C CA . GLY A 1 91 ? 3.06668 0.16607 -16.20920 1.000 29.10963 160 GLY A CA 1
ATOM 1337 C C . GLY A 1 91 ? 3.56475 -0.99864 -17.03498 1.000 26.32444 160 GLY A C 1
ATOM 1338 O O . GLY A 1 91 ? 3.51353 -0.99410 -18.27343 1.000 27.31794 160 GLY A O 1
ATOM 1342 N N . MET A 1 92 ? 4.07953 -2.00933 -16.32741 1.000 24.76053 161 MET A N 1
ATOM 1343 C CA . MET A 1 92 ? 4.59993 -3.21463 -16.94574 1.000 23.78627 161 MET A CA 1
ATOM 1344 C C . MET A 1 92 ? 4.15651 -4.42048 -16.13673 1.000 21.23725 161 MET A C 1
ATOM 1345 O O . MET A 1 92 ? 4.05214 -4.36416 -14.90823 1.000 21.97224 161 MET A O 1
ATOM 1359 N N . THR A 1 93 ? 3.89556 -5.52505 -16.83014 1.000 20.71950 162 THR A N 1
ATOM 1360 C CA . THR A 1 93 ? 3.60125 -6.73495 -16.08721 1.000 20.50389 162 THR A CA 1
ATOM 1361 C C . THR A 1 93 ? 4.87096 -7.22540 -15.40010 1.000 18.21236 162 THR A C 1
ATOM 1362 O O . THR A 1 93 ? 5.99746 -6.86064 -15.76365 1.000 17.72720 162 THR A O 1
ATOM 1373 N N . VAL A 1 94 ? 4.67404 -8.05800 -14.38101 1.000 17.31459 163 VAL A N 1
ATOM 1374 C CA . VAL A 1 94 ? 5.81707 -8.65155 -13.68974 1.000 17.67716 163 VAL A CA 1
ATOM 1375 C C . VAL A 1 94 ? 6.68613 -9.41433 -14.67743 1.000 17.83093 163 VAL A C 1
ATOM 1376 O O . VAL A 1 94 ? 7.91269 -9.33448 -14.63545 1.000 16.57497 163 VAL A O 1
ATOM 1389 N N . ALA A 1 95 ? 6.07033 -10.15277 -15.59654 1.000 18.92216 164 ALA A N 1
ATOM 1390 C CA . ALA A 1 95 ? 6.86106 -10.88288 -16.58080 1.000 18.50675 164 ALA A CA 1
ATOM 1391 C C . ALA A 1 95 ? 7.70089 -9.92922 -17.41687 1.000 18.39161 164 ALA A C 1
ATOM 1392 O O . ALA A 1 95 ? 8.86388 -10.21016 -17.71024 1.000 17.37338 164 ALA A O 1
ATOM 1399 N N . GLU A 1 96 ? 7.12353 -8.80509 -17.82747 1.000 19.39528 165 GLU A N 1
ATOM 1400 C CA . GLU A 1 96 ? 7.87946 -7.84268 -18.60922 1.000 19.80594 165 GLU A CA 1
ATOM 1401 C C . GLU A 1 96 ? 9.01219 -7.22543 -17.80480 1.000 17.66198 165 GLU A C 1
ATOM 1402 O O . GLU A 1 96 ? 10.08940 -6.95449 -18.35159 1.000 17.88455 165 GLU A O 1
ATOM 1414 N N . LEU A 1 97 ? 8.80235 -6.99686 -16.50870 1.000 16.54302 166 LEU A N 1
ATOM 1415 C CA . LEU A 1 97 ? 9.87983 -6.48449 -15.67412 1.000 17.38838 166 LEU A CA 1
ATOM 1416 C C . LEU A 1 97 ? 11.01673 -7.48687 -15.57300 1.000 16.60957 166 LEU A C 1
ATOM 1417 O O . LEU A 1 97 ? 12.18813 -7.10426 -15.59381 1.000 15.67409 166 LEU A O 1
ATOM 1433 N N . CYS A 1 98 ? 10.68708 -8.77289 -15.46247 1.000 16.10881 167 CYS A N 1
ATOM 1434 C CA . CYS A 1 98 ? 11.72932 -9.79222 -15.43196 1.000 14.92436 167 CYS A CA 1
ATOM 1435 C C . CYS A 1 98 ? 12.49726 -9.83061 -16.74807 1.000 17.43531 167 CYS A C 1
ATOM 1436 O O . CYS A 1 98 ? 13.73215 -9.90790 -16.76894 1.000 15.89368 167 CYS A O 1
ATOM 1444 N N . HIS A 1 99 ? 11.77640 -9.80898 -17.86875 1.000 16.88088 168 HIS A N 1
ATOM 1445 C CA . HIS A 1 99 ? 12.45788 -9.77357 -19.15776 1.000 17.92449 168 HIS A CA 1
ATOM 1446 C C . HIS A 1 99 ? 13.42534 -8.60139 -19.21651 1.000 16.76871 168 HIS A C 1
ATOM 1447 O O . HIS A 1 99 ? 14.56966 -8.74314 -19.66106 1.000 17.80969 168 HIS A O 1
ATOM 1461 N N . ALA A 1 100 ? 12.96516 -7.42033 -18.80714 1.000 16.14937 169 ALA A N 1
ATOM 1462 C CA . ALA A 1 100 ? 13.81363 -6.24036 -18.85754 1.000 15.82039 169 ALA A CA 1
ATOM 1463 C C . ALA A 1 100 ? 15.00859 -6.37475 -17.91900 1.000 14.64398 169 ALA A C 1
ATOM 1464 O O . ALA A 1 100 ? 16.13028 -5.99963 -18.27532 1.000 15.37838 169 ALA A O 1
ATOM 1471 N N . ALA A 1 101 ? 14.78058 -6.85893 -16.69420 1.000 15.37282 170 ALA A N 1
ATOM 1472 C CA . ALA A 1 101 ? 15.86607 -6.98242 -15.73042 1.000 15.33837 170 ALA A CA 1
ATOM 1473 C C . ALA A 1 101 ? 16.94862 -7.93980 -16.20531 1.000 13.81180 170 ALA A C 1
ATOM 1474 O O . ALA A 1 101 ? 18.13815 -7.66838 -16.02579 1.000 15.70361 170 ALA A O 1
ATOM 1481 N N . ILE A 1 102 ? 16.56157 -9.05272 -16.81623 1.000 13.89042 171 ILE A N 1
ATOM 1482 C CA . ILE A 1 102 ? 17.54814 -10.03642 -17.26619 1.000 14.70987 171 ILE A CA 1
ATOM 1483 C C . ILE A 1 102 ? 18.17043 -9.65965 -18.60224 1.000 16.42779 171 ILE A C 1
ATOM 1484 O O . ILE A 1 102 ? 19.40126 -9.64060 -18.72867 1.000 16.78873 171 ILE A O 1
ATOM 1500 N N . THR A 1 103 ? 17.34530 -9.40377 -19.62373 1.000 15.31362 172 THR A N 1
ATOM 1501 C CA . THR A 1 103 ? 17.90534 -9.33796 -20.96698 1.000 16.55282 172 THR A CA 1
ATOM 1502 C C . THR A 1 103 ? 18.49737 -7.98145 -21.28554 1.000 16.70753 172 THR A C 1
ATOM 1503 O O . THR A 1 103 ? 19.37770 -7.90603 -22.14132 1.000 18.32244 172 THR A O 1
ATOM 1514 N N . ALA A 1 104 ? 18.02219 -6.91373 -20.62774 1.000 16.89818 173 ALA A N 1
ATOM 1515 C CA . ALA A 1 104 ? 18.53085 -5.56708 -20.80462 1.000 17.06975 173 ALA A CA 1
ATOM 1516 C C . ALA A 1 104 ? 19.26614 -5.06023 -19.58121 1.000 17.36845 173 ALA A C 1
ATOM 1517 O O . ALA A 1 104 ? 19.86412 -3.98577 -19.64115 1.000 18.34757 173 ALA A O 1
ATOM 1524 N N . SER A 1 105 ? 19.22792 -5.79832 -18.47598 1.000 16.90065 174 SER A N 1
ATOM 1525 C CA . SER A 1 105 ? 19.82261 -5.36562 -17.21138 1.000 15.84583 174 SER A CA 1
ATOM 1526 C C . SER A 1 105 ? 19.19806 -4.07844 -16.67244 1.000 14.71219 174 SER A C 1
ATOM 1527 O O . SER A 1 105 ? 19.86366 -3.28439 -16.02367 1.000 15.74359 174 SER A O 1
ATOM 1535 N N . ASP A 1 106 ? 17.90897 -3.85823 -16.92900 1.000 15.75707 175 ASP A N 1
ATOM 1536 C CA . ASP A 1 106 ? 17.23307 -2.61626 -16.54788 1.000 15.49935 175 ASP A CA 1
ATOM 1537 C C . ASP A 1 106 ? 17.23971 -2.43176 -15.03717 1.000 15.07575 175 ASP A C 1
ATOM 1538 O O . ASP A 1 106 ? 16.81476 -3.31935 -14.29774 1.000 15.47876 175 ASP A O 1
ATOM 1547 N N . ASN A 1 107 ? 17.74971 -1.28595 -14.57853 1.000 15.18161 176 ASN A N 1
ATOM 1548 C CA . ASN A 1 107 ? 17.96752 -1.11301 -13.15418 1.000 16.06739 176 ASN A CA 1
ATOM 1549 C C . ASN A 1 107 ? 16.67211 -0.83951 -12.40408 1.000 15.54569 176 ASN A C 1
ATOM 1550 O O . ASN A 1 107 ? 16.50753 -1.30842 -11.27863 1.000 16.40056 176 ASN A O 1
ATOM 1561 N N . THR A 1 108 ? 15.77524 -0.03930 -12.96876 1.000 16.76714 177 THR A N 1
ATOM 1562 C CA . THR A 1 108 ? 14.49342 0.17518 -12.31085 1.000 18.23157 177 THR A CA 1
ATOM 1563 C C . THR A 1 108 ? 13.71323 -1.12325 -12.25537 1.000 17.10103 177 THR A C 1
ATOM 1564 O O . THR A 1 108 ? 13.06693 -1.42150 -11.24574 1.000 17.47555 177 THR A O 1
ATOM 1575 N N . ALA A 1 109 ? 13.78665 -1.92736 -13.31806 1.000 16.56344 178 ALA A N 1
ATOM 1576 C CA . ALA A 1 109 ? 13.13788 -3.23167 -13.30229 1.000 15.82972 178 ALA A CA 1
ATOM 1577 C C . ALA A 1 109 ? 13.67920 -4.06121 -12.15116 1.000 15.72212 178 ALA A C 1
ATOM 1578 O O . ALA A 1 109 ? 12.91791 -4.69050 -11.41308 1.000 16.33695 178 ALA A O 1
ATOM 1585 N N . GLY A 1 110 ? 14.99853 -4.08044 -11.98863 1.000 16.27903 179 GLY A N 1
ATOM 1586 C CA . GLY A 1 110 ? 15.59285 -4.78764 -10.86441 1.000 14.94015 179 GLY A CA 1
ATOM 1587 C C . GLY A 1 110 ? 15.07186 -4.32575 -9.51669 1.000 16.24324 179 GLY A C 1
ATOM 1588 O O . GLY A 1 110 ? 14.76343 -5.14708 -8.64824 1.000 16.41689 179 GLY A O 1
ATOM 1592 N N . ASN A 1 111 ? 14.95339 -3.00263 -9.32537 1.000 15.85606 180 ASN A N 1
ATOM 1593 C CA . ASN A 1 111 ? 14.40125 -2.48799 -8.07957 1.000 15.69663 180 ASN A CA 1
ATOM 1594 C C . ASN A 1 111 ? 12.95183 -2.91080 -7.91305 1.000 16.74130 180 ASN A C 1
ATOM 1595 O O . ASN A 1 111 ? 12.51233 -3.18577 -6.79920 1.000 17.37679 180 ASN A O 1
ATOM 1606 N N . GLN A 1 112 ? 12.17358 -2.90656 -8.99471 1.000 16.45570 181 GLN A N 1
ATOM 1607 C CA . GLN A 1 112 ? 10.77916 -3.30267 -8.87421 1.000 17.32860 181 GLN A CA 1
ATOM 1608 C C . GLN A 1 112 ? 10.66156 -4.75853 -8.45075 1.000 17.04685 181 GLN A C 1
ATOM 1609 O O . GLN A 1 112 ? 9.78012 -5.10862 -7.66225 1.000 16.70708 181 GLN A O 1
ATOM 1623 N N . LEU A 1 113 ? 11.53601 -5.62512 -8.96510 1.000 15.75164 182 LEU A N 1
ATOM 1624 C CA . LEU A 1 113 ? 11.51925 -7.00949 -8.51554 1.000 15.43232 182 LEU A CA 1
ATOM 1625 C C . LEU A 1 113 ? 11.90168 -7.09787 -7.05258 1.000 15.38539 182 LEU A C 1
ATOM 1626 O O . LEU A 1 113 ? 11.27789 -7.83248 -6.27890 1.000 16.09251 182 LEU A O 1
ATOM 1642 N N . LEU A 1 114 ? 12.91345 -6.33589 -6.65358 1.000 15.91554 183 LEU A N 1
ATOM 1643 C CA . LEU A 1 114 ? 13.28834 -6.30680 -5.24682 1.000 17.10816 183 LEU A CA 1
ATOM 1644 C C . LEU A 1 114 ? 12.11554 -5.88090 -4.37129 1.000 16.63321 183 LEU A C 1
ATOM 1645 O O . LEU A 1 114 ? 11.88974 -6.47566 -3.31179 1.000 16.54176 183 LEU A O 1
ATOM 1661 N N . LYS A 1 115 ? 11.36284 -4.85225 -4.78898 1.000 17.03636 184 LYS A N 1
ATOM 1662 C CA . LYS A 1 115 ? 10.22288 -4.41319 -3.99071 1.000 18.60500 184 LYS A CA 1
ATOM 1663 C C . LYS A 1 115 ? 9.24053 -5.55163 -3.77901 1.000 17.84578 184 LYS A C 1
ATOM 1664 O O . LYS A 1 115 ? 8.75921 -5.77663 -2.66843 1.000 19.94797 184 LYS A O 1
ATOM 1683 N N . LEU A 1 116 ? 8.94998 -6.30167 -4.82869 1.000 18.09949 185 LEU A N 1
ATOM 1684 C CA . LEU A 1 116 ? 8.01619 -7.40964 -4.72754 1.000 17.67085 185 LEU A CA 1
ATOM 1685 C C . LEU A 1 116 ? 8.54368 -8.52347 -3.82877 1.000 17.63341 185 LEU A C 1
ATOM 1686 O O . LEU A 1 116 ? 7.73337 -9.26741 -3.26333 1.000 19.95302 185 LEU A O 1
ATOM 1702 N N . LEU A 1 117 ? 9.86629 -8.61663 -3.65302 1.000 17.59821 186 LEU A N 1
ATOM 1703 C CA . LEU A 1 117 ? 10.51185 -9.63264 -2.83884 1.000 16.35300 186 LEU A CA 1
ATOM 1704 C C . LEU A 1 117 ? 10.71681 -9.21799 -1.38572 1.000 17.88447 186 LEU A C 1
ATOM 1705 O O . LEU A 1 117 ? 11.24898 -10.01301 -0.59699 1.000 19.30262 186 LEU A O 1
ATOM 1721 N N . GLY A 1 118 ? 10.39170 -7.98613 -1.02928 1.000 18.29961 187 GLY A N 1
ATOM 1722 C CA . GLY A 1 118 ? 10.67816 -7.50807 0.30652 1.000 20.08247 187 GLY A CA 1
ATOM 1723 C C . GLY A 1 118 ? 12.03331 -6.85550 0.42157 1.000 19.98999 187 GLY A C 1
ATOM 1724 O O . GLY A 1 118 ? 12.65182 -6.89405 1.49569 1.000 22.91059 187 GLY A O 1
ATOM 1728 N N . GLY A 1 119 ? 12.50721 -6.23941 -0.64707 1.000 19.66608 188 GLY A N 1
ATOM 1729 C CA . GLY A 1 119 ? 13.74696 -5.51725 -0.64622 1.000 17.57366 188 GLY A CA 1
ATOM 1730 C C . GLY A 1 119 ? 14.96160 -6.40344 -0.67031 1.000 17.48138 188 GLY A C 1
ATOM 1731 O O . GLY A 1 119 ? 14.86645 -7.62228 -0.74823 1.000 17.68909 188 GLY A O 1
ATOM 1735 N N . PRO A 1 120 ? 16.14097 -5.79017 -0.60005 1.000 18.17070 189 PRO A N 1
ATOM 1736 C CA . PRO A 1 120 ? 17.37254 -6.58309 -0.48006 1.000 17.68767 189 PRO A CA 1
ATOM 1737 C C . PRO A 1 120 ? 17.32618 -7.62916 0.61234 1.000 17.99829 189 PRO A C 1
ATOM 1738 O O . PRO A 1 120 ? 17.90208 -8.70511 0.43313 1.000 18.24793 189 PRO A O 1
ATOM 1749 N N . GLN A 1 121 ? 16.66490 -7.35417 1.74263 1.000 19.90251 190 GLN A N 1
ATOM 1750 C CA . GLN A 1 121 ? 16.61611 -8.34025 2.81934 1.000 20.71188 190 GLN A CA 1
ATOM 1751 C C . GLN A 1 121 ? 15.80376 -9.55346 2.41186 1.000 18.59473 190 GLN A C 1
ATOM 1752 O O . GLN A 1 121 ? 16.18691 -10.69499 2.69662 1.000 18.35534 190 GLN A O 1
ATOM 1766 N N . GLY A 1 122 ? 14.67376 -9.32892 1.74913 1.000 18.94627 191 GLY A N 1
ATOM 1767 C CA . GLY A 1 122 ? 13.87239 -10.45451 1.31048 1.000 17.90978 191 GLY A CA 1
ATOM 1768 C C . GLY A 1 122 ? 14.57553 -11.25265 0.23518 1.000 16.92836 191 GLY A C 1
ATOM 1769 O O . GLY A 1 122 ? 14.50219 -12.47923 0.20748 1.000 18.36985 191 GLY A O 1
ATOM 1773 N N . PHE A 1 123 ? 15.28374 -10.57198 -0.65841 1.000 16.75530 192 PHE A N 1
ATOM 1774 C CA . PHE A 1 123 ? 16.06424 -11.28138 -1.66060 1.000 17.08135 192 PHE A CA 1
ATOM 1775 C C . PHE A 1 123 ? 17.13857 -12.13451 -1.01157 1.000 16.02399 192 PHE A C 1
ATOM 1776 O O . PHE A 1 123 ? 17.32124 -13.29811 -1.37549 1.000 15.85264 192 PHE A O 1
ATOM 1793 N N . THR A 1 124 ? 17.85615 -11.57247 -0.04184 1.000 17.11100 193 THR A N 1
ATOM 1794 C CA . THR A 1 124 ? 18.88958 -12.34035 0.64210 1.000 16.83196 193 THR A CA 1
ATOM 1795 C C . THR A 1 124 ? 18.29331 -13.54614 1.35232 1.000 17.31544 193 THR A C 1
ATOM 1796 O O . THR A 1 124 ? 18.89656 -14.62039 1.36241 1.000 17.51568 193 THR A O 1
ATOM 1807 N N . ALA A 1 125 ? 17.10144 -13.40035 1.93984 1.000 17.63191 194 ALA A N 1
ATOM 1808 C CA . ALA A 1 125 ? 16.44547 -14.54685 2.55694 1.000 17.92821 194 ALA A CA 1
ATOM 1809 C C . ALA A 1 125 ? 16.19375 -15.64518 1.53477 1.000 16.25041 194 ALA A C 1
ATOM 1810 O O . ALA A 1 125 ? 16.27720 -16.84346 1.85248 1.000 16.33547 194 ALA A O 1
ATOM 1817 N N . PHE A 1 126 ? 15.85601 -15.26246 0.30025 1.000 15.64162 195 PHE A N 1
ATOM 1818 C CA . PHE A 1 126 ? 15.68538 -16.28216 -0.72210 1.000 14.77546 195 PHE A CA 1
ATOM 1819 C C . PHE A 1 126 ? 17.00341 -16.99584 -1.01321 1.000 14.99732 195 PHE A C 1
ATOM 1820 O O . PHE A 1 126 ? 17.01930 -18.21193 -1.21174 1.000 15.56813 195 PHE A O 1
ATOM 1837 N N . LEU A 1 127 ? 18.11327 -16.26194 -1.06717 1.000 15.68715 196 LEU A N 1
ATOM 1838 C CA . LEU A 1 127 ? 19.39750 -16.92618 -1.28481 1.000 15.30840 196 LEU A CA 1
ATOM 1839 C C . LEU A 1 127 ? 19.67547 -17.94248 -0.18402 1.000 15.44100 196 LEU A C 1
ATOM 1840 O O . LEU A 1 127 ? 20.15793 -19.04720 -0.45794 1.000 15.37774 196 LEU A O 1
ATOM 1856 N N . ARG A 1 128 ? 19.39594 -17.57876 1.07874 1.000 15.84887 197 ARG A N 1
ATOM 1857 C CA . ARG A 1 128 ? 19.57914 -18.52332 2.17132 1.000 16.33987 197 ARG A CA 1
ATOM 1858 C C . ARG A 1 128 ? 18.72621 -19.75507 1.95516 1.000 16.42515 197 ARG A C 1
ATOM 1859 O O . ARG A 1 128 ? 19.13701 -20.86366 2.29753 1.000 17.76873 197 ARG A O 1
ATOM 1880 N N . SER A 1 129 ? 17.56103 -19.58200 1.33520 1.000 16.26099 198 SER A N 1
ATOM 1881 C CA . SER A 1 129 ? 16.66060 -20.69789 1.10329 1.000 16.88051 198 SER A CA 1
ATOM 1882 C C . SER A 1 129 ? 17.18974 -21.65102 0.04793 1.000 17.15790 198 SER A C 1
ATOM 1883 O O . SER A 1 129 ? 16.65228 -22.74738 -0.07368 1.000 18.73365 198 SER A O 1
ATOM 1891 N N . LEU A 1 130 ? 18.20286 -21.24568 -0.71403 1.000 17.36192 199 LEU A N 1
ATOM 1892 C CA . LEU A 1 130 ? 18.91739 -22.09838 -1.64781 1.000 17.74600 199 LEU A CA 1
ATOM 1893 C C . LEU A 1 130 ? 20.12586 -22.75599 -1.01048 1.000 18.36586 199 LEU A C 1
ATOM 1894 O O . LEU A 1 130 ? 20.83867 -23.49186 -1.70073 1.000 21.51456 199 LEU A O 1
ATOM 1910 N N . GLY A 1 131 ? 20.38181 -22.50013 0.27540 1.000 18.61124 200 GLY A N 1
ATOM 1911 C CA . GLY A 1 131 ? 21.59044 -22.96701 0.90521 1.000 18.89621 200 GLY A CA 1
ATOM 1912 C C . GLY A 1 131 ? 22.77264 -22.06457 0.70333 1.000 18.53752 200 GLY A C 1
ATOM 1913 O O . GLY A 1 131 ? 23.89052 -22.47367 1.01015 1.000 21.24667 200 GLY A O 1
ATOM 1917 N N . ASP A 1 132 ? 22.56970 -20.86553 0.16539 1.000 17.60439 201 ASP A N 1
ATOM 1918 C CA . ASP A 1 132 ? 23.64670 -19.89599 -0.00026 1.000 16.58438 201 ASP A CA 1
ATOM 1919 C C . ASP A 1 132 ? 23.67682 -19.04054 1.25395 1.000 18.03353 201 ASP A C 1
ATOM 1920 O O . ASP A 1 132 ? 22.81937 -18.17569 1.45239 1.000 17.95088 201 ASP A O 1
ATOM 1929 N N . ASP A 1 133 ? 24.64749 -19.30602 2.12502 1.000 18.64184 202 ASP A N 1
ATOM 1930 C CA . ASP A 1 133 ? 24.84911 -18.53607 3.35030 1.000 20.82317 202 ASP A CA 1
ATOM 1931 C C . ASP A 1 133 ? 25.94343 -17.49272 3.20175 1.000 20.21220 202 ASP A C 1
ATOM 1932 O O . ASP A 1 133 ? 26.36733 -16.90041 4.19463 1.000 23.68620 202 ASP A O 1
ATOM 1941 N N . THR A 1 134 ? 26.40354 -17.25026 1.98153 1.000 17.98991 203 THR A N 1
ATOM 1942 C CA . THR A 1 134 ? 27.51892 -16.36442 1.69977 1.000 18.51412 203 THR A CA 1
ATOM 1943 C C . THR A 1 134 ? 27.09840 -15.09430 0.98528 1.000 17.85272 203 THR A C 1
ATOM 1944 O O . THR A 1 134 ? 27.44319 -13.98902 1.41647 1.000 19.51396 203 THR A O 1
ATOM 1955 N N . SER A 1 135 ? 26.35637 -15.22079 -0.10491 1.000 16.63728 204 SER A N 1
ATOM 1956 C CA . SER A 1 135 ? 25.98728 -14.05191 -0.88015 1.000 15.96748 204 SER A CA 1
ATOM 1957 C C . SER A 1 135 ? 25.02367 -13.17340 -0.10470 1.000 16.84432 204 SER A C 1
ATOM 1958 O O . SER A 1 135 ? 24.27373 -13.63863 0.75811 1.000 18.61804 204 SER A O 1
ATOM 1966 N N . ARG A 1 136 ? 25.02145 -11.88764 -0.43359 1.000 16.19756 205 ARG A N 1
ATOM 1967 C CA . ARG A 1 136 ? 24.12408 -10.98308 0.26724 1.000 16.10366 205 ARG A CA 1
ATOM 1968 C C . ARG A 1 136 ? 23.86576 -9.77808 -0.60749 1.000 15.92564 205 ARG A C 1
ATOM 1969 O O . ARG A 1 136 ? 24.77086 -9.29204 -1.28120 1.000 17.03125 205 ARG A O 1
ATOM 1990 N N . LEU A 1 137 ? 22.62578 -9.30241 -0.57318 1.000 16.06747 206 LEU A N 1
ATOM 1991 C CA . LEU A 1 137 ? 22.25220 -8.03623 -1.18744 1.000 17.27213 206 LEU A CA 1
ATOM 1992 C C . LEU A 1 137 ? 21.75790 -7.12781 -0.07191 1.000 17.08340 206 LEU A C 1
ATOM 1993 O O . LEU A 1 137 ? 21.00547 -7.56568 0.80732 1.000 18.17683 206 LEU A O 1
ATOM 2009 N N . ASP A 1 138 ? 22.20266 -5.87555 -0.11295 1.000 17.06550 207 ASP A N 1
ATOM 2010 C CA . ASP A 1 138 ? 22.01337 -4.94945 0.99171 1.000 18.06696 207 ASP A CA 1
ATOM 2011 C C . ASP A 1 138 ? 21.41295 -3.64100 0.54031 1.000 17.64791 207 ASP A C 1
ATOM 2012 O O . ASP A 1 138 ? 20.74255 -2.96488 1.32158 1.000 21.13380 207 ASP A O 1
ATOM 2021 N N . ARG A 1 139 ? 21.66709 -3.26935 -0.70591 1.000 16.81141 208 ARG A N 1
ATOM 2022 C CA . ARG A 1 139 ? 21.25601 -1.97763 -1.23616 1.000 16.92073 208 ARG A CA 1
ATOM 2023 C C . ARG A 1 139 ? 20.44858 -2.16759 -2.51018 1.000 17.86983 208 ARG A C 1
ATOM 2024 O O . ARG A 1 139 ? 20.31815 -3.27817 -3.02409 1.000 18.24712 208 ARG A O 1
ATOM 2045 N N . TRP A 1 140 ? 19.87824 -1.06606 -2.98294 1.000 17.82226 209 TRP A N 1
ATOM 2046 C CA . TRP A 1 140 ? 19.09178 -1.01028 -4.19856 1.000 18.01478 209 TRP A CA 1
ATOM 2047 C C . TRP A 1 140 ? 19.96523 -0.51554 -5.35026 1.000 17.48055 209 TRP A C 1
ATOM 2048 O O . TRP A 1 140 ? 21.08496 -0.03087 -5.16255 1.000 18.69815 209 TRP A O 1
ATOM 2069 N N . GLU A 1 141 ? 19.43597 -0.62578 -6.56403 1.000 17.95306 210 GLU A N 1
ATOM 2070 C CA . GLU A 1 141 ? 20.07596 0.02674 -7.70296 1.000 18.27144 210 GLU A CA 1
ATOM 2071 C C . GLU A 1 141 ? 19.91647 1.52960 -7.53008 1.000 19.25107 210 GLU A C 1
ATOM 2072 O O . GLU A 1 141 ? 18.83736 1.98698 -7.15355 1.000 20.21582 210 GLU A O 1
ATOM 2084 N N . THR A 1 142 ? 20.97065 2.31347 -7.80247 1.000 19.36531 211 THR A N 1
ATOM 2085 C CA . THR A 1 142 ? 22.25926 1.87575 -8.32897 1.000 18.75351 211 THR A CA 1
ATOM 2086 C C . THR A 1 142 ? 23.41325 1.90090 -7.32195 1.000 18.07248 211 THR A C 1
ATOM 2087 O O . THR A 1 142 ? 24.55366 1.59883 -7.66923 1.000 19.09591 211 THR A O 1
ATOM 2098 N N . GLU A 1 143 ? 23.09823 2.20358 -6.06098 1.000 18.86937 212 GLU A N 1
ATOM 2099 C CA . GLU A 1 143 ? 24.11479 2.22207 -5.01189 1.000 21.73345 212 GLU A CA 1
ATOM 2100 C C . GLU A 1 143 ? 24.80403 0.87439 -4.85497 1.000 20.37569 212 GLU A C 1
ATOM 2101 O O . GLU A 1 143 ? 25.96808 0.81816 -4.44098 1.000 20.68452 212 GLU A O 1
ATOM 2113 N N . LEU A 1 144 ? 24.12203 -0.21682 -5.18755 1.000 18.53004 213 LEU A N 1
ATOM 2114 C CA . LEU A 1 144 ? 24.72879 -1.51603 -4.96824 1.000 18.56506 213 LEU A CA 1
ATOM 2115 C C . LEU A 1 144 ? 25.91916 -1.77740 -5.87925 1.000 18.11738 213 LEU A C 1
ATOM 2116 O O . LEU A 1 144 ? 26.59764 -2.78755 -5.65719 1.000 19.57002 213 LEU A O 1
ATOM 2132 N N . ASN A 1 145 ? 26.23855 -0.88186 -6.82199 1.000 18.24632 214 ASN A N 1
ATOM 2133 C CA . ASN A 1 145 ? 27.36202 -1.04905 -7.73525 1.000 18.35452 214 ASN A CA 1
ATOM 2134 C C . ASN A 1 145 ? 28.67298 -0.40790 -7.28524 1.000 17.54588 214 ASN A C 1
ATOM 2135 O O . ASN A 1 145 ? 29.61239 -0.34997 -8.07111 1.000 18.04008 214 ASN A O 1
ATOM 2146 N N . THR A 1 146 ? 28.77439 0.05746 -6.04970 1.000 17.02583 215 THR A N 1
ATOM 2147 C CA . THR A 1 146 ? 29.97354 0.79151 -5.65250 1.000 16.65448 215 THR A CA 1
ATOM 2148 C C . THR A 1 146 ? 31.20909 -0.09622 -5.62025 1.000 17.14346 215 THR A C 1
ATOM 2149 O O . THR A 1 146 ? 32.30891 0.40024 -5.85216 1.000 17.73737 215 THR A O 1
ATOM 2160 N N . ALA A 1 147 ? 31.06131 -1.38117 -5.28858 1.000 17.24894 216 ALA A N 1
ATOM 2161 C CA . ALA A 1 147 ? 32.11489 -2.38380 -5.43478 1.000 17.49485 216 ALA A CA 1
ATOM 2162 C C . ALA A 1 147 ? 33.39762 -2.02816 -4.67554 1.000 17.05602 216 ALA A C 1
ATOM 2163 O O . ALA A 1 147 ? 34.50206 -2.35962 -5.11388 1.000 19.08611 216 ALA A O 1
ATOM 2170 N N . ILE A 1 148 ? 33.28263 -1.39650 -3.51715 1.000 17.76369 217 ILE A N 1
ATOM 2171 C CA . ILE A 1 148 ? 34.47202 -0.98360 -2.76846 1.000 18.16776 217 ILE A CA 1
ATOM 2172 C C . ILE A 1 148 ? 35.20781 -2.21745 -2.26924 1.000 18.02859 217 ILE A C 1
ATOM 2173 O O . ILE A 1 148 ? 34.57829 -3.10046 -1.67624 1.000 19.31318 217 ILE A O 1
ATOM 2189 N N . PRO A 1 149 ? 36.52201 -2.31358 -2.47100 1.000 19.07643 218 PRO A N 1
ATOM 2190 C CA . PRO A 1 149 ? 37.26961 -3.48077 -1.97737 1.000 20.67142 218 PRO A CA 1
ATOM 2191 C C . PRO A 1 149 ? 37.11153 -3.67937 -0.47354 1.000 20.76959 218 PRO A C 1
ATOM 2192 O O . PRO A 1 149 ? 37.22318 -2.73860 0.31735 1.000 21.92984 218 PRO A O 1
ATOM 2203 N N . GLY A 1 150 ? 36.85248 -4.92805 -0.08784 1.000 20.23631 219 GLY A N 1
ATOM 2204 C CA . GLY A 1 150 ? 36.67813 -5.30480 1.29813 1.000 20.23967 219 GLY A CA 1
ATOM 2205 C C . GLY A 1 150 ? 35.24767 -5.22420 1.79319 1.000 18.98889 219 GLY A C 1
ATOM 2206 O O . GLY A 1 150 ? 34.88046 -5.94260 2.71779 1.000 22.13628 219 GLY A O 1
ATOM 2210 N N . ASP A 1 151 ? 34.43808 -4.35176 1.20344 1.000 18.39870 220 ASP A N 1
ATOM 2211 C CA . ASP A 1 151 ? 33.04551 -4.15452 1.60702 1.000 16.92410 220 ASP A CA 1
ATOM 2212 C C . ASP A 1 151 ? 32.23461 -5.37375 1.21050 1.000 18.39816 220 ASP A C 1
ATOM 2213 O O . ASP A 1 151 ? 32.14674 -5.70294 0.03249 1.000 20.76961 220 ASP A O 1
ATOM 2222 N N . GLU A 1 152 ? 31.66367 -6.06970 2.18778 1.000 16.52140 221 GLU A N 1
ATOM 2223 C CA . GLU A 1 152 ? 30.89998 -7.27502 1.90519 1.000 18.16769 221 GLU A CA 1
ATOM 2224 C C . GLU A 1 152 ? 29.47498 -6.99124 1.46148 1.000 16.54661 221 GLU A C 1
ATOM 2225 O O . GLU A 1 152 ? 28.77145 -7.91497 1.04383 1.000 16.02078 221 GLU A O 1
ATOM 2237 N N . ARG A 1 153 ? 29.00978 -5.75178 1.54525 1.000 16.55056 222 ARG A N 1
ATOM 2238 C CA . ARG A 1 153 ? 27.66429 -5.47390 1.05724 1.000 15.94390 222 ARG A CA 1
ATOM 2239 C C . ARG A 1 153 ? 27.55132 -5.84300 -0.41545 1.000 15.15603 222 ARG A C 1
ATOM 2240 O O . ARG A 1 153 ? 28.43888 -5.53099 -1.21829 1.000 16.09073 222 ARG A O 1
ATOM 2261 N N . ASP A 1 154 ? 26.44784 -6.51435 -0.77719 1.000 14.97281 223 ASP A N 1
ATOM 2262 C CA . ASP A 1 154 ? 26.13806 -6.75756 -2.18792 1.000 15.91805 223 ASP A CA 1
ATOM 2263 C C . ASP A 1 154 ? 27.23643 -7.57202 -2.86199 1.000 15.54779 223 ASP A C 1
ATOM 2264 O O . ASP A 1 154 ? 27.69158 -7.25342 -3.96859 1.000 16.40881 223 ASP A O 1
ATOM 2273 N N . THR A 1 155 ? 27.66901 -8.62907 -2.17867 1.000 15.52358 224 THR A N 1
ATOM 2274 C CA . THR A 1 155 ? 28.73526 -9.48288 -2.67936 1.000 15.11466 224 THR A CA 1
ATOM 2275 C C . THR A 1 155 ? 28.28706 -10.93106 -2.81526 1.000 15.56871 224 THR A C 1
ATOM 2276 O O . THR A 1 155 ? 27.29047 -11.37465 -2.23165 1.000 15.19281 224 THR A O 1
ATOM 2287 N N . THR A 1 156 ? 29.05543 -11.65987 -3.61335 1.000 14.56587 225 THR A N 1
ATOM 2288 C CA . THR A 1 156 ? 28.91879 -13.10317 -3.77072 1.000 15.06962 225 THR A CA 1
ATOM 2289 C C . THR A 1 156 ? 30.31894 -13.67312 -3.92957 1.000 15.21349 225 THR A C 1
ATOM 2290 O O . THR A 1 156 ? 31.31771 -12.96123 -3.81780 1.000 15.92708 225 THR A O 1
ATOM 2301 N N . THR A 1 157 ? 30.38901 -14.95889 -4.21056 1.000 15.10669 226 THR A N 1
ATOM 2302 C CA . THR A 1 157 ? 31.63950 -15.61412 -4.55629 1.000 15.11760 226 THR A CA 1
ATOM 2303 C C . THR A 1 157 ? 31.39048 -16.36349 -5.85071 1.000 15.16869 226 THR A C 1
ATOM 2304 O O . THR A 1 157 ? 30.24406 -16.69060 -6.15590 1.000 15.06231 226 THR A O 1
ATOM 2315 N N . PRO A 1 158 ? 32.43961 -16.68690 -6.62215 1.000 15.08180 227 PRO A N 1
ATOM 2316 C CA . PRO A 1 158 ? 32.19800 -17.46028 -7.85224 1.000 15.17190 227 PRO A CA 1
ATOM 2317 C C . PRO A 1 158 ? 31.47367 -18.75525 -7.57046 1.000 15.79352 227 PRO A C 1
ATOM 2318 O O . PRO A 1 158 ? 30.51915 -19.10198 -8.26863 1.000 15.10177 227 PRO A O 1
ATOM 2329 N N . ALA A 1 159 ? 31.86656 -19.45168 -6.50939 1.000 15.88892 228 ALA A N 1
ATOM 2330 C CA . ALA A 1 159 ? 31.25319 -20.73570 -6.20760 1.000 16.69448 228 ALA A CA 1
ATOM 2331 C C . ALA A 1 159 ? 29.80896 -20.58089 -5.77705 1.000 15.42640 228 ALA A C 1
ATOM 2332 O O . ALA A 1 159 ? 28.96475 -21.38011 -6.17239 1.000 15.78187 228 ALA A O 1
ATOM 2339 N N . ALA A 1 160 ? 29.50599 -19.58147 -4.95090 1.000 14.45747 229 ALA A N 1
ATOM 2340 C CA . ALA A 1 160 ? 28.13842 -19.43917 -4.46817 1.000 14.31585 229 ALA A CA 1
ATOM 2341 C C . ALA A 1 160 ? 27.21293 -18.99081 -5.58826 1.000 14.93457 229 ALA A C 1
ATOM 2342 O O . ALA A 1 160 ? 26.07112 -19.45924 -5.68955 1.000 15.31003 229 ALA A O 1
ATOM 2349 N N . LEU A 1 161 ? 27.68817 -18.06754 -6.42253 1.000 13.83597 230 LEU A N 1
ATOM 2350 C CA . LEU A 1 161 ? 26.89143 -17.58327 -7.53657 1.000 14.06733 230 LEU A CA 1
ATOM 2351 C C . LEU A 1 161 ? 26.60462 -18.70451 -8.51398 1.000 14.04878 230 LEU A C 1
ATOM 2352 O O . LEU A 1 161 ? 25.47652 -18.84591 -8.98486 1.000 14.02733 230 LEU A O 1
ATOM 2368 N N . ALA A 1 162 ? 27.62075 -19.49958 -8.83360 1.000 14.19455 231 ALA A N 1
ATOM 2369 C CA . ALA A 1 162 ? 27.41466 -20.63503 -9.71662 1.000 14.26674 231 ALA A CA 1
ATOM 2370 C C . ALA A 1 162 ? 26.42893 -21.61432 -9.11692 1.000 15.02483 231 ALA A C 1
ATOM 2371 O O . ALA A 1 162 ? 25.58339 -22.15108 -9.82553 1.000 15.06936 231 ALA A O 1
ATOM 2378 N N . ALA A 1 163 ? 26.55395 -21.89824 -7.81875 1.000 15.63540 232 ALA A N 1
ATOM 2379 C CA . ALA A 1 163 ? 25.65190 -22.85098 -7.19289 1.000 16.32197 232 ALA A CA 1
ATOM 2380 C C . ALA A 1 163 ? 24.21361 -22.37354 -7.28413 1.000 15.09038 232 ALA A C 1
ATOM 2381 O O . ALA A 1 163 ? 23.30096 -23.17289 -7.50013 1.000 15.63373 232 ALA A O 1
ATOM 2388 N N . ASP A 1 164 ? 23.99118 -21.07892 -7.09918 1.000 15.22477 233 ASP A N 1
ATOM 2389 C CA . ASP A 1 164 ? 22.63312 -20.54802 -7.11450 1.000 14.63049 233 ASP A CA 1
ATOM 2390 C C . ASP A 1 164 ? 22.02622 -20.63407 -8.50751 1.000 14.49894 233 ASP A C 1
ATOM 2391 O O . ASP A 1 164 ? 20.86713 -21.03445 -8.66786 1.000 14.82902 233 ASP A O 1
ATOM 2400 N N . TYR A 1 165 ? 22.78003 -20.21614 -9.52635 1.000 14.04460 234 TYR A N 1
ATOM 2401 C CA . TYR A 1 165 ? 22.28146 -20.34345 -10.89546 1.000 13.59939 234 TYR A CA 1
ATOM 2402 C C . TYR A 1 165 ? 22.10521 -21.80787 -11.28984 1.000 13.75008 234 TYR A C 1
ATOM 2403 O O . TYR A 1 165 ? 21.13369 -22.16485 -11.96652 1.000 15.00611 234 TYR A O 1
ATOM 2421 N N . ARG A 1 166 ? 22.97934 -22.69113 -10.81590 1.000 14.58315 235 ARG A N 1
ATOM 2422 C CA . ARG A 1 166 ? 22.79744 -24.11147 -11.09548 1.000 14.53583 235 ARG A CA 1
ATOM 2423 C C . ARG A 1 166 ? 21.48984 -24.61272 -10.52686 1.000 15.83167 235 ARG A C 1
ATOM 2424 O O . ARG A 1 166 ? 20.72155 -25.28403 -11.21279 1.000 15.47586 235 ARG A O 1
ATOM 2445 N N . ALA A 1 167 ? 21.20965 -24.27153 -9.27345 1.000 14.90789 236 ALA A N 1
ATOM 2446 C CA . ALA A 1 167 ? 20.01559 -24.78024 -8.61654 1.000 14.51309 236 ALA A CA 1
ATOM 2447 C C . ALA A 1 167 ? 18.74583 -24.31257 -9.29711 1.000 15.50928 236 ALA A C 1
ATOM 2448 O O . ALA A 1 167 ? 17.77039 -25.06865 -9.36584 1.000 15.84157 236 ALA A O 1
ATOM 2455 N N . LEU A 1 168 ? 18.73119 -23.07771 -9.79661 1.000 15.16009 237 LEU A N 1
ATOM 2456 C CA . LEU A 1 168 ? 17.52771 -22.52409 -10.39992 1.000 14.34702 237 LEU A CA 1
ATOM 2457 C C . LEU A 1 168 ? 17.36403 -22.94208 -11.86506 1.000 14.65555 237 LEU A C 1
ATOM 2458 O O . LEU A 1 168 ? 16.23485 -23.09553 -12.33216 1.000 16.73470 237 LEU A O 1
ATOM 2474 N N . VAL A 1 169 ? 18.45718 -23.06388 -12.61962 1.000 14.91893 238 VAL A N 1
ATOM 2475 C CA . VAL A 1 169 ? 18.37604 -23.32529 -14.05517 1.000 15.35473 238 VAL A CA 1
ATOM 2476 C C . VAL A 1 169 ? 18.49975 -24.80464 -14.36765 1.000 16.86959 238 VAL A C 1
ATOM 2477 O O . VAL A 1 169 ? 17.76106 -25.32762 -15.20015 1.000 17.97795 238 VAL A O 1
ATOM 2490 N N . VAL A 1 170 ? 19.44965 -25.49021 -13.74476 1.000 17.02001 239 VAL A N 1
ATOM 2491 C CA . VAL A 1 170 ? 19.67897 -26.90076 -14.00827 1.000 18.48815 239 VAL A CA 1
ATOM 2492 C C . VAL A 1 170 ? 18.90657 -27.78230 -13.04149 1.000 19.26105 239 VAL A C 1
ATOM 2493 O O . VAL A 1 170 ? 18.31220 -28.77605 -13.44923 1.000 22.25460 239 VAL A O 1
ATOM 2506 N N . GLY A 1 171 ? 18.91948 -27.42287 -11.76795 1.000 18.41903 240 GLY A N 1
ATOM 2507 C CA . GLY A 1 171 ? 18.26835 -28.17401 -10.72086 1.000 18.28045 240 GLY A CA 1
ATOM 2508 C C . GLY A 1 171 ? 16.78141 -27.91061 -10.66285 1.000 19.35569 240 GLY A C 1
ATOM 2509 O O . GLY A 1 171 ? 16.19208 -27.29913 -11.56137 1.000 21.32386 240 GLY A O 1
ATOM 2513 N N . ASP A 1 172 ? 16.18244 -28.32578 -9.55079 1.000 21.71511 241 ASP A N 1
ATOM 2514 C CA . ASP A 1 172 ? 14.73801 -28.43926 -9.44248 1.000 23.44324 241 ASP A CA 1
ATOM 2515 C C . ASP A 1 172 ? 14.14435 -27.53466 -8.37085 1.000 20.54207 241 ASP A C 1
ATOM 2516 O O . ASP A 1 172 ? 13.06611 -27.82018 -7.86111 1.000 21.13314 241 ASP A O 1
ATOM 2525 N N . VAL A 1 173 ? 14.80228 -26.41754 -8.06503 1.000 17.18686 242 VAL A N 1
ATOM 2526 C CA . VAL A 1 173 ? 14.22550 -25.45352 -7.13508 1.000 16.94423 242 VAL A CA 1
ATOM 2527 C C . VAL A 1 173 ? 12.88507 -24.94561 -7.65128 1.000 15.96463 242 VAL A C 1
ATOM 2528 O O . VAL A 1 173 ? 11.89436 -24.88695 -6.91577 1.000 16.24047 242 VAL A O 1
ATOM 2541 N N . LEU A 1 174 ? 12.83350 -24.58511 -8.92198 1.000 14.36376 243 LEU A N 1
ATOM 2542 C CA . LEU A 1 174 ? 11.63885 -24.02558 -9.53377 1.000 14.91125 243 LEU A CA 1
ATOM 2543 C C . LEU A 1 174 ? 10.78831 -25.11713 -10.13245 1.000 15.75730 243 LEU A C 1
ATOM 2544 O O . LEU A 1 174 ? 11.27606 -26.19168 -10.47479 1.000 17.90514 243 LEU A O 1
ATOM 2560 N N . GLY A 1 175 ? 9.50620 -24.81898 -10.27502 1.000 15.32408 244 GLY A N 1
ATOM 2561 C CA . GLY A 1 175 ? 8.65854 -25.66904 -11.07883 1.000 15.82772 244 GLY A CA 1
ATOM 2562 C C . GLY A 1 175 ? 9.05124 -25.60900 -12.53494 1.000 16.14779 244 GLY A C 1
ATOM 2563 O O . GLY A 1 175 ? 9.82060 -24.75626 -12.97053 1.000 15.90572 244 GLY A O 1
ATOM 2567 N N . GLU A 1 176 ? 8.51089 -26.52560 -13.31512 1.000 17.83674 245 GLU A N 1
ATOM 2568 C CA . GLU A 1 176 ? 8.98862 -26.67563 -14.67973 1.000 18.58524 245 GLU A CA 1
ATOM 2569 C C . GLU A 1 176 ? 8.69676 -25.46334 -15.55568 1.000 17.73804 245 GLU A C 1
ATOM 2570 O O . GLU A 1 176 ? 9.57504 -25.05522 -16.32008 1.000 17.38822 245 GLU A O 1
ATOM 2582 N N . PRO A 1 177 ? 7.50118 -24.86539 -15.50395 1.000 17.00250 246 PRO A N 1
ATOM 2583 C CA . PRO A 1 177 ? 7.29303 -23.65393 -16.31276 1.000 17.86587 246 PRO A CA 1
ATOM 2584 C C . PRO A 1 177 ? 8.22357 -22.53933 -15.91061 1.000 15.80335 246 PRO A C 1
ATOM 2585 O O . PRO A 1 177 ? 8.71164 -21.80565 -16.77135 1.000 15.53510 246 PRO A O 1
ATOM 2596 N N . GLU A 1 178 ? 8.46352 -22.39090 -14.60961 1.000 16.38825 247 GLU A N 1
ATOM 2597 C CA . GLU A 1 178 ? 9.31319 -21.31552 -14.11600 1.000 16.24988 247 GLU A CA 1
ATOM 2598 C C . GLU A 1 178 ? 10.76577 -21.53799 -14.51701 1.000 15.52784 247 GLU A C 1
ATOM 2599 O O . GLU A 1 178 ? 11.43676 -20.61915 -14.98282 1.000 15.36293 247 GLU A O 1
ATOM 2611 N N . ARG A 1 179 ? 11.26454 -22.75884 -14.37215 1.000 14.97782 248 ARG A N 1
ATOM 2612 C CA . ARG A 1 179 ? 12.61601 -23.09096 -14.81341 1.000 14.31766 248 ARG A CA 1
ATOM 2613 C C . ARG A 1 179 ? 12.78958 -22.82617 -16.30030 1.000 14.53364 248 ARG A C 1
ATOM 2614 O O . ARG A 1 179 ? 13.80004 -22.25155 -16.72908 1.000 14.44797 248 ARG A O 1
ATOM 2635 N N . ALA A 1 180 ? 11.79138 -23.18964 -17.10137 1.000 14.50959 249 ALA A N 1
ATOM 2636 C CA . ALA A 1 180 ? 11.89319 -22.98225 -18.54120 1.000 14.28400 249 ALA A CA 1
ATOM 2637 C C . ALA A 1 180 ? 11.91634 -21.49712 -18.89350 1.000 13.69082 249 ALA A C 1
ATOM 2638 O O . ALA A 1 180 ? 12.66528 -21.07774 -19.77754 1.000 14.03733 249 ALA A O 1
ATOM 2645 N N . GLN A 1 181 ? 11.09262 -20.69469 -18.23448 1.000 15.19960 250 GLN A N 1
ATOM 2646 C CA . GLN A 1 181 ? 11.05551 -19.27069 -18.53336 1.000 14.46978 250 GLN A CA 1
ATOM 2647 C C . GLN A 1 181 ? 12.32411 -18.56332 -18.06645 1.000 14.36098 250 GLN A C 1
ATOM 2648 O O . GLN A 1 181 ? 12.84658 -17.70833 -18.77961 1.000 14.26999 250 GLN A O 1
ATOM 2662 N N . LEU A 1 182 ? 12.81924 -18.88791 -16.87055 1.000 15.30735 251 LEU A N 1
ATOM 2663 C CA . LEU A 1 182 ? 14.08058 -18.32035 -16.42391 1.000 14.28604 251 LEU A CA 1
ATOM 2664 C C . LEU A 1 182 ? 15.19253 -18.66010 -17.41187 1.000 13.56965 251 LEU A C 1
ATOM 2665 O O . LEU A 1 182 ? 15.99247 -17.79661 -17.79180 1.000 14.33004 251 LEU A O 1
ATOM 2681 N N . THR A 1 183 ? 15.25279 -19.92209 -17.83070 1.000 13.86251 252 THR A N 1
ATOM 2682 C CA . THR A 1 183 ? 16.22063 -20.34424 -18.83327 1.000 14.05301 252 THR A CA 1
ATOM 2683 C C . THR A 1 183 ? 16.07922 -19.52303 -20.11130 1.000 14.51376 252 THR A C 1
ATOM 2684 O O . THR A 1 183 ? 17.06913 -19.01402 -20.65134 1.000 14.00881 252 THR A O 1
ATOM 2695 N N . ALA A 1 184 ? 14.85101 -19.34499 -20.58961 1.000 13.71545 253 ALA A N 1
ATOM 2696 C CA . ALA A 1 184 ? 14.66261 -18.62459 -21.83717 1.000 13.73143 253 ALA A CA 1
ATOM 2697 C C . ALA A 1 184 ? 15.16165 -17.19096 -21.72082 1.000 13.99077 253 ALA A C 1
ATOM 2698 O O . ALA A 1 184 ? 15.83623 -16.68933 -22.62003 1.000 14.28431 253 ALA A O 1
ATOM 2705 N N . TRP A 1 185 ? 14.85338 -16.51557 -20.61087 1.000 13.57105 254 TRP A N 1
ATOM 2706 C CA . TRP A 1 185 ? 15.31834 -15.14189 -20.43718 1.000 14.25774 254 TRP A CA 1
ATOM 2707 C C . TRP A 1 185 ? 16.84025 -15.06492 -20.45958 1.000 13.50446 254 TRP A C 1
ATOM 2708 O O . TRP A 1 185 ? 17.42094 -14.18605 -21.09912 1.000 14.23484 254 TRP A O 1
ATOM 2729 N N . LEU A 1 186 ? 17.50853 -15.98523 -19.77667 1.000 13.11150 255 LEU A N 1
ATOM 2730 C CA . LEU A 1 186 ? 18.96492 -15.97991 -19.74733 1.000 12.77335 255 LEU A CA 1
ATOM 2731 C C . LEU A 1 186 ? 19.55482 -16.26032 -21.12103 1.000 13.29964 255 LEU A C 1
ATOM 2732 O O . LEU A 1 186 ? 20.53137 -15.62316 -21.51738 1.000 13.73096 255 LEU A O 1
ATOM 2748 N N . VAL A 1 187 ? 18.95493 -17.17671 -21.87744 1.000 13.32950 256 VAL A N 1
ATOM 2749 C CA . VAL A 1 187 ? 19.44464 -17.48890 -23.21012 1.000 14.22138 256 VAL A CA 1
ATOM 2750 C C . VAL A 1 187 ? 19.24535 -16.29741 -24.14645 1.000 14.70188 256 VAL A C 1
ATOM 2751 O O . VAL A 1 187 ? 20.03744 -16.09884 -25.05955 1.000 15.70033 256 VAL A O 1
ATOM 2764 N N . ALA A 1 188 ? 18.21140 -15.47427 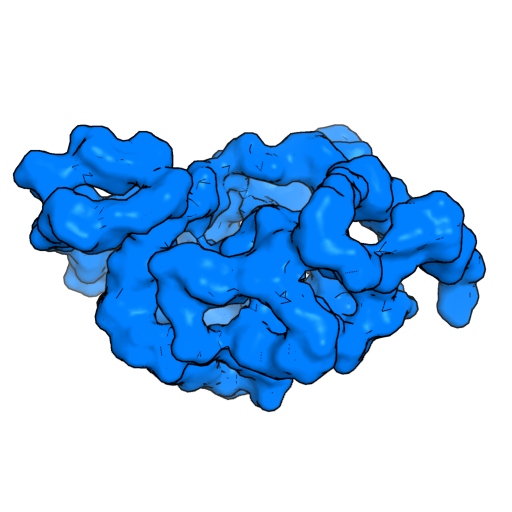-23.92706 1.000 14.27634 257 ALA A N 1
ATOM 2765 C CA . ALA A 1 188 ? 17.94794 -14.27080 -24.69227 1.000 15.54268 257 ALA A CA 1
ATOM 2766 C C . ALA A 1 188 ? 18.68311 -13.03984 -24.18750 1.000 15.30134 257 ALA A C 1
ATOM 2767 O O . ALA A 1 188 ? 18.41725 -11.94374 -24.66777 1.000 16.68185 257 ALA A O 1
ATOM 2774 N N . ASN A 1 189 ? 19.62199 -13.18161 -23.27160 1.000 14.89098 258 ASN A N 1
ATOM 2775 C CA . ASN A 1 189 ? 20.34347 -12.00774 -22.81099 1.000 14.85032 258 ASN A CA 1
ATOM 2776 C C . ASN A 1 189 ? 21.04957 -11.30425 -23.95889 1.000 16.90364 258 ASN A C 1
ATOM 2777 O O . ASN A 1 189 ? 21.64594 -11.94440 -24.82464 1.000 19.14061 258 ASN A O 1
ATOM 2788 N N . THR A 1 190 ? 21.01605 -9.96692 -23.93033 1.000 16.93646 259 THR A N 1
ATOM 2789 C CA . THR A 1 190 ? 21.64359 -9.16224 -24.96256 1.000 18.24580 259 THR A CA 1
ATOM 2790 C C . THR A 1 190 ? 22.93739 -8.49512 -24.52490 1.000 17.34438 259 THR A C 1
ATOM 2791 O O . THR A 1 190 ? 23.55074 -7.79592 -25.34602 1.000 18.65100 259 THR A O 1
ATOM 2802 N N . THR A 1 191 ? 23.36571 -8.65466 -23.26891 1.000 16.57190 260 THR A N 1
ATOM 2803 C CA . THR A 1 191 ? 24.46862 -7.85504 -22.76013 1.000 17.18883 260 THR A CA 1
ATOM 2804 C C . THR A 1 191 ? 25.78547 -8.61332 -22.66515 1.000 17.72000 260 THR A C 1
ATOM 2805 O O . THR A 1 191 ? 26.77588 -8.03725 -22.21358 1.000 19.25056 260 THR A O 1
ATOM 2816 N N . GLY A 1 192 ? 25.83021 -9.87974 -23.05742 1.000 17.47499 261 GLY A N 1
ATOM 2817 C CA . GLY A 1 192 ? 26.93174 -10.75406 -22.74233 1.000 18.74600 261 GLY A CA 1
ATOM 2818 C C . GLY A 1 192 ? 27.78183 -11.20823 -23.90103 1.000 18.78526 261 GLY A C 1
ATOM 2819 O O . GLY A 1 192 ? 28.60512 -12.10818 -23.71774 1.000 18.68661 261 GLY A O 1
ATOM 2823 N N . ASP A 1 193 ? 27.65251 -10.59897 -25.07327 1.000 18.50816 262 ASP A N 1
ATOM 2824 C CA . ASP A 1 193 ? 28.28624 -11.17106 -26.24841 1.000 20.19805 262 ASP A CA 1
ATOM 2825 C C . ASP A 1 193 ? 29.81169 -11.13214 -26.20091 1.000 21.26300 262 ASP A C 1
ATOM 2826 O O . ASP A 1 193 ? 30.44976 -11.87217 -26.94689 1.000 24.51577 262 ASP A O 1
ATOM 2835 N N . THR A 1 194 ? 30.42182 -10.28432 -25.38181 1.000 19.56146 263 THR A N 1
ATOM 2836 C CA . THR A 1 194 ? 31.87686 -10.22962 -25.32686 1.000 20.03601 263 THR A CA 1
ATOM 2837 C C . THR A 1 194 ? 32.46781 -10.88948 -24.08466 1.000 18.32271 263 THR A C 1
ATOM 2838 O O . THR A 1 194 ? 33.66702 -10.77634 -23.85067 1.000 20.87873 263 THR A O 1
ATOM 2849 N N . ARG A 1 195 ? 31.66709 -11.57760 -23.29130 1.000 17.14156 264 ARG A N 1
ATOM 2850 C CA . ARG A 1 195 ? 32.13242 -12.17286 -22.03779 1.000 16.57711 264 ARG A CA 1
ATOM 2851 C C . ARG A 1 195 ? 32.14126 -13.68528 -22.17055 1.000 16.69299 264 ARG A C 1
ATOM 2852 O O . ARG A 1 195 ? 32.81743 -14.20610 -23.06763 1.000 16.62808 264 ARG A O 1
ATOM 2873 N N . ILE A 1 196 ? 31.40577 -14.40864 -21.32343 1.000 16.30280 265 ILE A N 1
ATOM 2874 C CA . ILE A 1 196 ? 31.47110 -15.86954 -21.37633 1.000 16.41267 265 ILE A CA 1
ATOM 2875 C C . ILE A 1 196 ? 31.14194 -16.38733 -22.77716 1.000 17.10796 265 ILE A C 1
ATOM 2876 O O . ILE A 1 196 ? 31.83945 -17.25772 -23.31165 1.000 17.37263 265 ILE A O 1
ATOM 2892 N N . ARG A 1 197 ? 30.12051 -15.82031 -23.42029 1.000 16.90789 266 ARG A N 1
ATOM 2893 C CA . ARG A 1 197 ? 29.73301 -16.26467 -24.75303 1.000 17.78709 266 ARG A CA 1
ATOM 2894 C C . ARG A 1 197 ? 30.88649 -16.21429 -25.74332 1.000 18.94664 266 ARG A C 1
ATOM 2895 O O . ARG A 1 197 ? 30.96861 -17.05841 -26.64287 1.000 21.12981 266 ARG A O 1
ATOM 2916 N N . ALA A 1 198 ? 31.77836 -15.23525 -25.61418 1.000 18.70316 267 ALA A N 1
ATOM 2917 C CA . ALA A 1 198 ? 32.89299 -15.09259 -26.53541 1.000 19.58613 267 ALA A CA 1
ATOM 2918 C C . ALA A 1 198 ? 33.99715 -16.11140 -26.29522 1.000 21.36180 267 ALA A C 1
ATOM 2919 O O . ALA A 1 198 ? 34.86477 -16.27647 -27.15214 1.000 24.15393 267 ALA A O 1
ATOM 2926 N N . GLY A 1 199 ? 33.97962 -16.82100 -25.17639 1.000 20.10406 268 GLY A N 1
ATOM 2927 C CA . GLY A 1 199 ? 34.95672 -17.83882 -24.89100 1.000 20.19616 268 GLY A CA 1
ATOM 2928 C C . GLY A 1 199 ? 34.48653 -19.25372 -25.12990 1.000 20.53840 268 GLY A C 1
ATOM 2929 O O . GLY A 1 199 ? 35.27005 -20.18879 -24.93766 1.000 22.68425 268 GLY A O 1
ATOM 2933 N N . LEU A 1 200 ? 33.25382 -19.44301 -25.56421 1.000 20.16548 269 LEU A N 1
ATOM 2934 C CA . LEU A 1 200 ? 32.72912 -20.79557 -25.74172 1.000 20.65755 269 LEU A CA 1
ATOM 2935 C C . LEU A 1 200 ? 32.67449 -21.19108 -27.21129 1.000 22.58150 269 LEU A C 1
ATOM 2936 O O . LEU A 1 200 ? 32.53054 -20.33213 -28.09149 1.000 24.40615 269 LEU A O 1
ATOM 2952 N N . PRO A 1 201 ? 32.74712 -22.49510 -27.49478 1.000 24.02112 270 PRO A N 1
ATOM 2953 C CA . PRO A 1 201 ? 32.51614 -22.96608 -28.86601 1.000 26.10407 270 PRO A CA 1
ATOM 2954 C C . PRO A 1 201 ? 31.18565 -22.44616 -29.39335 1.000 26.71669 270 PRO A C 1
ATOM 2955 O O . PRO A 1 201 ? 30.18296 -22.39872 -28.67180 1.000 26.38085 270 PRO A O 1
ATOM 2966 N N . GLU A 1 202 ? 31.18344 -22.06756 -30.67410 1.000 30.43389 271 GLU A N 1
ATOM 2967 C CA . GLU A 1 202 ? 30.02840 -21.40810 -31.27414 1.000 35.41477 271 GLU A CA 1
ATOM 2968 C C . GLU A 1 202 ? 28.75422 -22.23633 -31.15719 1.000 33.32528 271 GLU A C 1
ATOM 2969 O O . GLU A 1 202 ? 27.65720 -21.66723 -31.12994 1.000 34.25091 271 GLU A O 1
ATOM 2981 N N . ASP A 1 203 ? 28.86775 -23.56397 -31.07277 1.000 32.28339 272 ASP A N 1
ATOM 2982 C CA . ASP A 1 203 ? 27.69092 -24.42564 -31.14079 1.000 32.60207 272 ASP A CA 1
ATOM 2983 C C . ASP A 1 203 ? 26.97744 -24.60066 -29.80484 1.000 29.83592 272 ASP A C 1
ATOM 2984 O O . ASP A 1 203 ? 25.82840 -25.05649 -29.79051 1.000 32.17249 272 ASP A O 1
ATOM 2993 N N . TRP A 1 204 ? 27.60835 -24.23694 -28.69612 1.000 26.64236 273 TRP A N 1
ATOM 2994 C CA . TRP A 1 204 ? 26.99467 -24.44338 -27.39549 1.000 23.30331 273 TRP A CA 1
ATOM 2995 C C . TRP A 1 204 ? 25.87075 -23.43485 -27.16636 1.000 21.61339 273 TRP A C 1
ATOM 2996 O O . TRP A 1 204 ? 25.98141 -22.26094 -27.52917 1.000 23.59551 273 TRP A O 1
ATOM 3017 N N . THR A 1 205 ? 24.78208 -23.90210 -26.56155 1.000 20.40266 274 THR A N 1
ATOM 3018 C CA . THR A 1 205 ? 23.71553 -23.02248 -26.10565 1.000 17.74597 274 THR A CA 1
ATOM 3019 C C . THR A 1 205 ? 24.17274 -22.35627 -24.81871 1.000 17.36705 274 THR A C 1
ATOM 3020 O O . THR A 1 205 ? 24.81039 -22.99414 -23.98335 1.000 18.12516 274 THR A O 1
ATOM 3031 N N . VAL A 1 206 ? 23.88687 -21.06083 -24.67763 1.000 16.50637 275 VAL A N 1
ATOM 3032 C CA . VAL A 1 206 ? 24.33440 -20.29468 -23.52088 1.000 16.40187 275 VAL A CA 1
ATOM 3033 C C . VAL A 1 206 ? 23.23033 -19.38390 -23.01947 1.000 15.13027 275 VAL A C 1
ATOM 3034 O O . VAL A 1 206 ? 22.61302 -18.66542 -23.80335 1.000 16.28339 275 VAL A O 1
ATOM 3047 N N . GLY A 1 207 ? 23.00550 -19.39870 -21.71090 1.000 14.40313 276 GLY A N 1
ATOM 3048 C CA . GLY A 1 207 ? 22.25010 -18.35004 -21.02337 1.000 15.12333 276 GLY A CA 1
ATOM 3049 C C . GLY A 1 207 ? 23.13736 -17.71609 -19.96715 1.000 14.21750 276 GLY A C 1
ATOM 3050 O O . GLY A 1 207 ? 23.96819 -18.39743 -19.36602 1.000 15.50517 276 GLY A O 1
ATOM 3054 N N . ASP A 1 208 ? 23.06566 -16.397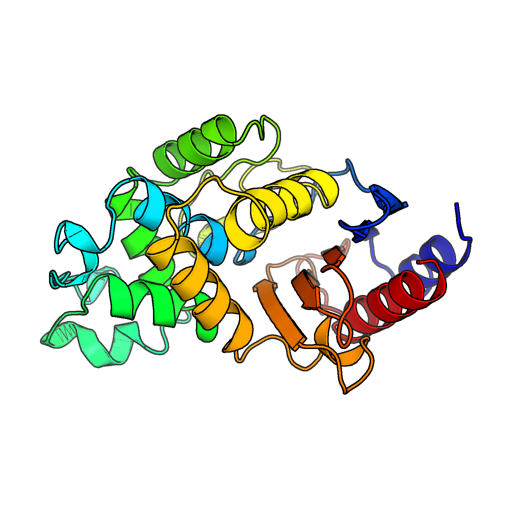19 -19.83625 1.000 13.89537 277 ASP A N 1
ATOM 3055 C CA . ASP A 1 208 ? 23.96659 -15.72489 -18.90355 1.000 14.26735 277 ASP A CA 1
ATOM 3056 C C . ASP A 1 208 ? 23.37112 -14.42935 -18.38421 1.000 13.96215 277 ASP A C 1
ATOM 3057 O O . ASP A 1 208 ? 22.38679 -13.91616 -18.92288 1.000 14.64239 277 ASP A O 1
ATOM 3066 N N . LYS A 1 209 ? 23.99693 -13.90996 -17.32079 1.000 14.07587 278 LYS A N 1
ATOM 3067 C CA . LYS A 1 209 ? 23.71535 -12.59401 -16.76999 1.000 13.10670 278 LYS A CA 1
ATOM 3068 C C . LYS A 1 209 ? 25.01673 -11.91103 -16.39562 1.000 12.71142 278 LYS A C 1
ATOM 3069 O O . LYS A 1 209 ? 25.81454 -12.48756 -15.65169 1.000 13.93181 278 LYS A O 1
ATOM 3088 N N . THR A 1 210 ? 25.19654 -10.68160 -16.87182 1.000 13.28066 279 THR A N 1
ATOM 3089 C CA . THR A 1 210 ? 26.40031 -9.90429 -16.64395 1.000 13.62785 279 THR A CA 1
ATOM 3090 C C . THR A 1 210 ? 26.19756 -8.85996 -15.55293 1.000 13.95787 279 THR A C 1
ATOM 3091 O O . THR A 1 210 ? 25.09022 -8.57871 -15.10380 1.000 14.79881 279 THR A O 1
ATOM 3102 N N . GLY A 1 211 ? 27.31012 -8.28675 -15.12282 1.000 14.77561 280 GLY A N 1
ATOM 3103 C CA . GLY A 1 211 ? 27.29481 -7.02915 -14.39812 1.000 16.26611 280 GLY A CA 1
ATOM 3104 C C . GLY A 1 211 ? 28.60808 -6.31001 -14.58283 1.000 15.34522 280 GLY A C 1
ATOM 3105 O O . GLY A 1 211 ? 29.65115 -6.93634 -14.80138 1.000 14.66564 280 GLY A O 1
ATOM 3109 N N . SER A 1 212 ? 28.55803 -4.98024 -14.47382 1.000 16.11301 281 SER A N 1
ATOM 3110 C CA . SER A 1 212 ? 29.72742 -4.12521 -14.66864 1.000 17.48808 281 SER A CA 1
ATOM 3111 C C . SER A 1 212 ? 29.75045 -2.98581 -13.65842 1.000 16.61132 281 SER A C 1
ATOM 3112 O O . SER A 1 212 ? 29.64637 -1.81175 -14.03417 1.000 19.71759 281 SER A O 1
ATOM 3120 N N . PRO A 1 213 ? 29.91383 -3.29790 -12.36011 1.000 15.10994 282 PRO A N 1
ATOM 3121 C CA . PRO A 1 213 ? 29.99114 -2.24829 -11.34185 1.000 16.17623 282 PRO A CA 1
ATOM 3122 C C . PRO A 1 213 ? 31.34289 -1.56437 -11.33565 1.000 15.53528 282 PRO A C 1
ATOM 3123 O O . PRO A 1 213 ? 32.18088 -1.80678 -12.20500 1.000 17.73766 282 PRO A O 1
ATOM 3134 N N . ALA A 1 214 ? 31.55255 -0.67951 -10.36758 1.000 16.27074 283 ALA A N 1
ATOM 3135 C CA . ALA A 1 214 ? 32.75136 0.14646 -10.31124 1.000 15.81738 283 ALA A CA 1
ATOM 3136 C C . ALA A 1 214 ? 33.98412 -0.70734 -9.98377 1.000 16.22082 283 ALA A C 1
ATOM 3137 O O . ALA A 1 214 ? 33.92215 -1.92884 -9.87563 1.000 16.20824 283 ALA A O 1
ATOM 3144 N N . TYR A 1 215 ? 35.14105 -0.05086 -9.88632 1.000 16.63856 284 TYR A N 1
ATOM 3145 C CA . TYR A 1 215 ? 36.42307 -0.73812 -9.70144 1.000 16.87209 284 TYR A CA 1
ATOM 3146 C C . TYR A 1 215 ? 36.73106 -1.67732 -10.86404 1.000 16.78581 284 TYR A C 1
ATOM 3147 O O . TYR A 1 215 ? 37.36779 -2.71562 -10.70839 1.000 18.63166 284 TYR A O 1
ATOM 3165 N N . GLY A 1 216 ? 36.35177 -1.25438 -12.06165 1.000 16.21909 285 GLY A N 1
ATOM 3166 C CA . GLY A 1 216 ? 36.73786 -1.97880 -13.26168 1.000 16.54053 285 GLY A CA 1
ATOM 3167 C C . GLY A 1 216 ? 36.25895 -3.40950 -13.24633 1.000 15.90280 285 GLY A C 1
ATOM 3168 O O . GLY A 1 216 ? 36.98124 -4.31367 -13.67561 1.000 17.85005 285 GLY A O 1
ATOM 3172 N N . SER A 1 217 ? 35.04188 -3.63142 -12.77916 1.000 15.38225 286 SER A N 1
ATOM 3173 C CA . SER A 1 217 ? 34.55265 -4.97124 -12.55560 1.000 16.35016 286 SER A CA 1
ATOM 3174 C C . SER A 1 217 ? 33.88532 -5.48558 -13.82471 1.000 16.36233 286 SER A C 1
ATOM 3175 O O . SER A 1 217 ? 33.08247 -4.78668 -14.44138 1.000 19.24077 286 SER A O 1
ATOM 3183 N N . ALA A 1 218 ? 34.21126 -6.71062 -14.20769 1.000 15.38502 287 ALA A N 1
ATOM 3184 C CA . ALA A 1 218 ? 33.54550 -7.41088 -15.30379 1.000 14.30135 287 ALA A CA 1
ATOM 3185 C C . ALA A 1 218 ? 33.08554 -8.75472 -14.76109 1.000 13.94822 287 ALA A C 1
ATOM 3186 O O . ALA A 1 218 ? 33.92191 -9.58007 -14.38000 1.000 15.14612 287 ALA A O 1
ATOM 3193 N N . LEU A 1 219 ? 31.76586 -8.93561 -14.67721 1.000 14.27348 288 LEU A N 1
ATOM 3194 C CA . LEU A 1 219 ? 31.15738 -10.11748 -14.09049 1.000 15.17026 288 LEU A CA 1
ATOM 3195 C C . LEU A 1 219 ? 30.28250 -10.80799 -15.12582 1.000 14.85803 288 LEU A C 1
ATOM 3196 O O . LEU A 1 219 ? 29.62799 -10.15682 -15.94706 1.000 14.82113 288 LEU A O 1
ATOM 3212 N N . ASP A 1 220 ? 30.24617 -12.13529 -15.05310 1.000 13.99573 289 ASP A N 1
ATOM 3213 C CA . ASP A 1 220 ? 29.31727 -12.90296 -15.86833 1.000 14.01970 289 ASP A CA 1
ATOM 3214 C C . ASP A 1 220 ? 29.10549 -14.25410 -15.21973 1.000 13.48678 289 ASP A C 1
ATOM 3215 O O . ASP A 1 220 ? 30.03137 -14.81721 -14.65396 1.000 14.19352 289 ASP A O 1
ATOM 3224 N N . VAL A 1 221 ? 27.88446 -14.75959 -15.29733 1.000 12.84777 290 VAL A N 1
ATOM 3225 C CA . VAL A 1 221 ? 27.56298 -16.11503 -14.85431 1.000 13.78697 290 VAL A CA 1
ATOM 3226 C C . VAL A 1 221 ? 26.67345 -16.73552 -15.91425 1.000 14.11743 290 VAL A C 1
ATOM 3227 O O . VAL A 1 221 ? 25.78251 -16.06283 -16.43132 1.000 14.11001 290 VAL A O 1
ATOM 3240 N N . ALA A 1 222 ? 26.94253 -17.99079 -16.26052 1.000 14.20826 291 ALA A N 1
ATOM 3241 C CA . ALA A 1 222 ? 26.28266 -18.62608 -17.37964 1.000 13.74562 291 ALA A CA 1
ATOM 3242 C C . ALA A 1 222 ? 26.02257 -20.09292 -17.09401 1.000 14.21869 291 ALA A C 1
ATOM 3243 O O . ALA A 1 222 ? 26.71904 -20.72912 -16.29475 1.000 14.40805 291 ALA A O 1
ATOM 3250 N N . VAL A 1 223 ? 25.00001 -20.60489 -17.76547 1.000 13.78116 292 VAL A N 1
ATOM 3251 C CA . VAL A 1 223 ? 24.77218 -22.02696 -17.95680 1.000 14.59089 292 VAL A CA 1
ATOM 3252 C C . VAL A 1 223 ? 24.89708 -22.28259 -19.44733 1.000 14.45893 292 VAL A C 1
ATOM 3253 O O . VAL A 1 223 ? 24.31122 -21.54989 -20.25519 1.000 15.91634 292 VAL A O 1
ATOM 3266 N N . THR A 1 224 ? 25.68579 -23.29044 -19.81432 1.000 15.79544 293 THR A N 1
ATOM 3267 C CA . THR A 1 224 ? 25.92414 -23.59301 -21.21740 1.000 16.82449 293 THR A CA 1
ATOM 3268 C C . THR A 1 224 ? 25.77631 -25.08262 -21.45977 1.000 17.55581 293 THR A C 1
ATOM 3269 O O . THR A 1 224 ? 26.20093 -25.89663 -20.64139 1.000 18.48724 293 THR A O 1
ATOM 3280 N N . TRP A 1 225 ? 25.17120 -25.41817 -22.58824 1.000 18.05079 294 TRP A N 1
ATOM 3281 C CA . TRP A 1 225 ? 24.92626 -26.79723 -22.98112 1.000 19.79642 294 TRP A CA 1
ATOM 3282 C C . TRP A 1 225 ? 25.75697 -27.13129 -24.20116 1.000 21.61242 294 TRP A C 1
ATOM 3283 O O . TRP A 1 225 ? 25.42654 -26.66600 -25.30375 1.000 22.20573 294 TRP A O 1
ATOM 3304 N N . PRO A 1 226 ? 26.84458 -27.89665 -24.07250 1.000 22.76630 295 PRO A N 1
ATOM 3305 C CA . PRO A 1 226 ? 27.51389 -28.40143 -25.27632 1.000 25.70304 295 PRO A CA 1
ATOM 3306 C C . PRO A 1 226 ? 26.54783 -29.31728 -26.00419 1.000 29.58261 295 PRO A C 1
ATOM 3307 O O . PRO A 1 226 ? 25.63968 -29.89666 -25.40379 1.000 29.47232 295 PRO A O 1
ATOM 3318 N N . SER A 1 227 ? 26.73355 -29.42791 -27.31299 1.000 35.31803 296 SER A N 1
ATOM 3319 C CA . SER A 1 227 ? 25.82762 -30.22682 -28.12747 1.000 41.47514 296 SER A CA 1
ATOM 3320 C C . SER A 1 227 ? 25.62157 -31.61645 -27.53388 1.000 42.02850 296 SER A C 1
ATOM 3321 O O . SER A 1 227 ? 26.56275 -32.41376 -27.46224 1.000 41.64355 296 SER A O 1
ATOM 3328 N N . GLY A 1 228 ? 24.39942 -31.90370 -27.08755 1.000 41.10142 297 GLY A N 1
ATOM 3329 C CA . GLY A 1 228 ? 24.06061 -33.22534 -26.59795 1.000 39.52865 297 GLY A CA 1
ATOM 3330 C C . GLY A 1 228 ? 24.79349 -33.67029 -25.34868 1.000 38.80853 297 GLY A C 1
ATOM 3331 O O . GLY A 1 228 ? 24.84700 -34.87235 -25.07311 1.000 39.92067 297 GLY A O 1
ATOM 3332 N N . ARG A 1 229 ? 25.37672 -32.74532 -24.59011 1.000 35.60336 298 ARG A N 1
ATOM 3333 C CA . ARG A 1 229 ? 26.05110 -33.06501 -23.33911 1.000 32.62580 298 ARG A CA 1
ATOM 3334 C C . ARG A 1 229 ? 25.41206 -32.29991 -22.18406 1.000 29.84424 298 ARG A C 1
ATOM 3335 O O . ARG A 1 229 ? 24.67086 -31.32926 -22.37872 1.000 31.35979 298 ARG A O 1
ATOM 3356 N N . ALA A 1 230 ? 25.70869 -32.74919 -20.96719 1.000 26.85244 299 ALA A N 1
ATOM 3357 C CA . ALA A 1 230 ? 25.14164 -32.10813 -19.79021 1.000 24.82772 299 ALA A CA 1
ATOM 3358 C C . ALA A 1 230 ? 25.64852 -30.67198 -19.65912 1.000 21.95159 299 ALA A C 1
ATOM 3359 O O . ALA A 1 230 ? 26.75327 -30.34659 -20.10530 1.000 22.28055 299 ALA A O 1
ATOM 3366 N N . PRO A 1 231 ? 24.87164 -29.79122 -19.03620 1.000 19.44412 300 PRO A N 1
ATOM 3367 C CA . PRO A 1 231 ? 25.29063 -28.39008 -18.94061 1.000 18.82505 300 PRO A CA 1
ATOM 3368 C C . PRO A 1 231 ? 26.46791 -28.16825 -18.00143 1.000 17.18024 300 PRO A C 1
ATOM 3369 O O . PRO A 1 231 ? 26.70851 -28.91667 -17.04680 1.000 17.82221 300 PRO A O 1
ATOM 3380 N N . ILE A 1 232 ? 27.20878 -27.11281 -18.31091 1.000 17.67211 301 ILE A N 1
ATOM 3381 C CA . ILE A 1 232 ? 28.29868 -26.59529 -17.49411 1.000 16.50528 301 ILE A CA 1
ATOM 3382 C C . ILE A 1 232 ? 27.84097 -25.24851 -16.94845 1.000 15.54124 301 ILE A C 1
ATOM 3383 O O . ILE A 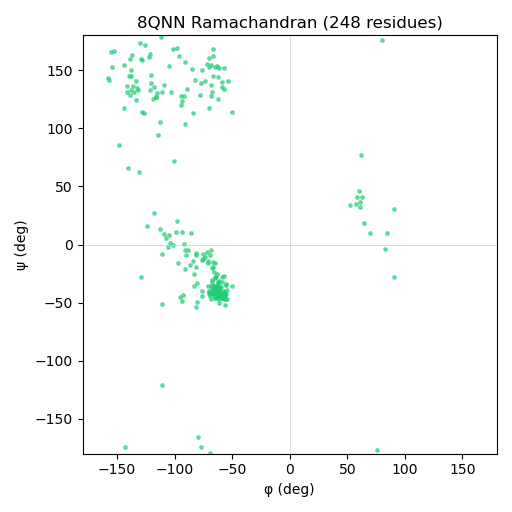1 232 ? 27.28900 -24.42792 -17.69462 1.000 16.85831 301 ILE A O 1
ATOM 3399 N N . VAL A 1 233 ? 28.00597 -25.03817 -15.64459 1.000 15.49660 302 VAL A N 1
ATOM 3400 C CA . VAL A 1 233 ? 27.73299 -23.74397 -15.01599 1.000 14.67638 302 VAL A CA 1
ATOM 3401 C C . VAL A 1 233 ? 29.05670 -23.04797 -14.75625 1.000 14.62911 302 VAL A C 1
ATOM 3402 O O . VAL A 1 233 ? 29.98832 -23.66440 -14.23217 1.000 16.45486 302 VAL A O 1
ATOM 3415 N N . ILE A 1 234 ? 29.15019 -21.78124 -15.16024 1.000 14.72971 303 ILE A N 1
ATOM 3416 C CA . ILE A 1 234 ? 30.40460 -21.02445 -15.12370 1.000 15.60974 303 ILE A CA 1
ATOM 3417 C C . ILE A 1 234 ? 30.14188 -19.64222 -14.52551 1.000 14.67808 303 ILE A C 1
ATOM 3418 O O . ILE A 1 234 ? 29.28151 -18.89772 -15.02632 1.000 15.21493 303 ILE A O 1
ATOM 3434 N N . ALA A 1 235 ? 30.87600 -19.29766 -13.47370 1.000 14.49320 304 ALA A N 1
ATOM 3435 C CA . ALA A 1 235 ? 30.90240 -17.94008 -12.94639 1.000 14.79951 304 ALA A CA 1
ATOM 3436 C C . ALA A 1 235 ? 32.30199 -17.37479 -13.08851 1.000 13.99018 304 ALA A C 1
ATOM 3437 O O . ALA A 1 235 ? 33.27590 -18.01225 -12.67909 1.000 15.76086 304 ALA A O 1
ATOM 3444 N N . VAL A 1 236 ? 32.40757 -16.19554 -13.70057 1.000 14.52162 305 VAL A N 1
ATOM 3445 C CA . VAL A 1 236 ? 33.67375 -15.49423 -13.85909 1.000 15.64546 305 VAL A CA 1
ATOM 3446 C C . VAL A 1 236 ? 33.47943 -14.07231 -13.34331 1.000 15.68812 305 VAL A C 1
ATOM 3447 O O . VAL A 1 236 ? 32.69670 -13.29554 -13.91109 1.000 16.38444 305 VAL A O 1
ATOM 3460 N N . LEU A 1 237 ? 34.16605 -13.73947 -12.25770 1.000 15.16388 306 LEU A N 1
ATOM 3461 C CA . LEU A 1 237 ? 34.04387 -12.44486 -11.61399 1.000 14.59901 306 LEU A CA 1
ATOM 3462 C C . LEU A 1 237 ? 35.42308 -11.81105 -11.59334 1.000 15.43797 306 LEU A C 1
ATOM 3463 O O . LEU A 1 237 ? 36.38991 -12.46819 -11.23492 1.000 18.26383 306 LEU A O 1
ATOM 3479 N N . SER A 1 238 ? 35.52339 -10.55184 -11.97925 1.000 15.33118 307 SER A N 1
ATOM 3480 C CA . SER A 1 238 ? 36.80383 -9.87156 -11.97842 1.000 16.22485 307 SER A CA 1
ATOM 3481 C C . SER A 1 238 ? 36.60611 -8.46377 -11.44372 1.000 16.18542 307 SER A C 1
ATOM 3482 O O . SER A 1 238 ? 35.54971 -7.85489 -11.62715 1.000 17.80107 307 SER A O 1
ATOM 3490 N N . THR A 1 239 ? 37.64289 -7.92943 -10.81088 1.000 16.65571 308 THR A N 1
ATOM 3491 C CA . THR A 1 239 ? 37.61726 -6.57149 -10.29863 1.000 17.82885 308 THR A CA 1
ATOM 3492 C C . THR A 1 239 ? 39.04999 -6.06716 -10.21385 1.000 17.97864 308 THR A C 1
ATOM 3493 O O . THR A 1 239 ? 40.00341 -6.84014 -10.27217 1.000 17.98369 308 THR A O 1
ATOM 3504 N N . LYS A 1 240 ? 39.18492 -4.75585 -10.05262 1.000 17.45162 309 LYS A N 1
ATOM 3505 C CA . LYS A 1 240 ? 40.47102 -4.07146 -10.09519 1.000 18.28203 309 LYS A CA 1
ATOM 3506 C C . LYS A 1 240 ? 40.62400 -3.17126 -8.87638 1.000 18.92337 309 LYS A C 1
ATOM 3507 O O . LYS A 1 240 ? 39.70513 -3.00788 -8.07661 1.000 20.85087 309 LYS A O 1
ATOM 3526 N N . SER A 1 241 ? 41.81695 -2.60114 -8.72681 1.000 20.43591 310 SER A N 1
ATOM 3527 C CA . SER A 1 241 ? 42.15463 -1.88146 -7.50593 1.000 22.85950 310 SER A CA 1
ATOM 3528 C C . SER A 1 241 ? 41.73338 -0.41957 -7.53343 1.000 22.87155 310 SER A C 1
ATOM 3529 O O . SER A 1 241 ? 41.63382 0.19843 -6.46738 1.000 24.47630 310 SER A O 1
ATOM 3537 N N . GLU A 1 242 ? 41.46335 0.14748 -8.70654 1.000 22.51490 311 GLU A N 1
ATOM 3538 C CA . GLU A 1 242 ? 41.14939 1.56032 -8.82960 1.000 23.27451 311 GLU A CA 1
ATOM 3539 C C . GLU A 1 242 ? 39.67716 1.74312 -9.16075 1.000 20.79431 311 GLU A C 1
ATOM 3540 O O . GLU A 1 242 ? 39.13796 1.05358 -10.02853 1.000 19.01790 311 GLU A O 1
ATOM 3552 N N . GLN A 1 243 ? 39.04879 2.71578 -8.49889 1.000 21.80446 312 GLN A N 1
ATOM 3553 C CA . GLN A 1 243 ? 37.60907 2.91114 -8.62951 1.000 21.81098 312 GLN A CA 1
ATOM 3554 C C . GLN A 1 243 ? 37.20552 3.12745 -10.07644 1.000 20.52083 312 GLN A C 1
ATOM 3555 O O . GLN A 1 243 ? 36.17304 2.61770 -10.52241 1.000 20.30684 312 GLN A O 1
ATOM 3569 N N . ASP A 1 244 ? 37.99601 3.89391 -10.81586 1.000 21.04437 313 ASP A N 1
ATOM 3570 C CA . ASP A 1 244 ? 37.67086 4.29632 -12.17452 1.000 21.88409 313 ASP A CA 1
ATOM 3571 C C . ASP A 1 244 ? 38.35490 3.42577 -13.22555 1.000 21.37527 313 ASP A C 1
ATOM 3572 O O . ASP A 1 244 ? 38.46843 3.83374 -14.38774 1.000 22.89116 313 ASP A O 1
ATOM 3581 N N . ALA A 1 245 ? 38.78576 2.22537 -12.84640 1.000 19.83727 314 ALA A N 1
ATOM 3582 C CA . ALA A 1 245 ? 39.42144 1.32327 -13.79507 1.000 19.80628 314 ALA A CA 1
ATOM 3583 C C . ALA A 1 245 ? 38.42909 0.85964 -14.85948 1.000 20.08076 314 ALA A C 1
ATOM 3584 O O . ALA A 1 245 ? 37.21314 0.92283 -14.69003 1.000 20.43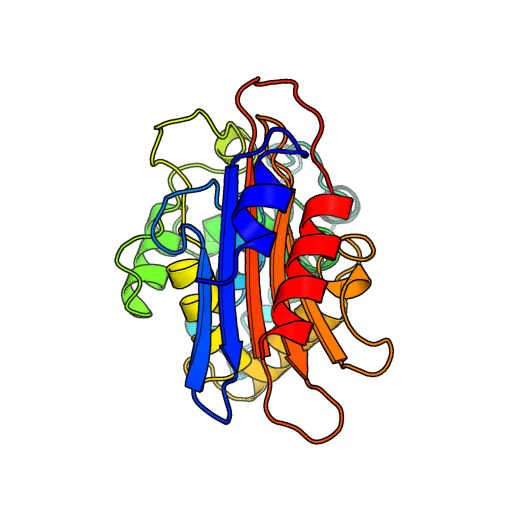595 314 ALA A O 1
ATOM 3591 N N . GLU A 1 246 ? 38.96468 0.36222 -15.94019 1.000 21.69897 315 GLU A N 1
ATOM 3592 C CA . GLU A 1 246 ? 38.17656 -0.12168 -17.06291 1.000 23.52064 315 GLU A CA 1
ATOM 3593 C C . GLU A 1 246 ? 37.90119 -1.60681 -16.89239 1.000 21.42800 315 GLU A C 1
ATOM 3594 O O . GLU A 1 246 ? 38.83726 -2.37207 -16.67083 1.000 22.71238 315 GLU A O 1
ATOM 3606 N N . PRO A 1 247 ? 36.64387 -2.05415 -16.97542 1.000 20.78554 316 PRO A N 1
ATOM 3607 C CA . PRO A 1 247 ? 36.39229 -3.49883 -16.96746 1.000 21.08640 316 PRO A CA 1
ATOM 3608 C C . PRO A 1 247 ? 37.06905 -4.15031 -18.16066 1.000 22.03243 316 PRO A C 1
ATOM 3609 O O . PRO A 1 247 ? 37.23778 -3.53759 -19.22410 1.000 25.10920 316 PRO A O 1
ATOM 3620 N N . ASP A 1 248 ? 37.42013 -5.41510 -17.98626 1.000 21.56479 317 ASP A N 1
ATOM 3621 C CA . ASP A 1 248 ? 38.11667 -6.18991 -19.01797 1.000 21.48333 317 ASP A CA 1
ATOM 3622 C C . ASP A 1 248 ? 37.19618 -7.31807 -19.48643 1.000 20.15517 317 ASP A C 1
ATOM 3623 O O . ASP A 1 248 ? 37.16809 -8.40597 -18.91586 1.000 19.59529 317 ASP A O 1
ATOM 3632 N N . ASN A 1 249 ? 36.44991 -7.05926 -20.56174 1.000 20.01089 318 ASN A N 1
ATOM 3633 C CA . ASN A 1 249 ? 35.58843 -8.09516 -21.11720 1.000 20.47159 318 ASN A CA 1
ATOM 3634 C C . ASN A 1 249 ? 36.39899 -9.27740 -21.62205 1.000 18.58206 318 ASN A C 1
ATOM 3635 O O . ASN A 1 249 ? 36.00162 -10.43413 -21.45047 1.000 17.59951 318 ASN A O 1
ATOM 3646 N N . ARG A 1 250 ? 37.50718 -9.00802 -22.29955 1.000 18.38625 319 ARG A N 1
ATOM 3647 C CA . ARG A 1 250 ? 38.29365 -10.09208 -22.87142 1.000 19.09653 319 ARG A CA 1
ATOM 3648 C C . ARG A 1 250 ? 38.88094 -10.98502 -21.78600 1.000 19.90795 319 ARG A C 1
ATOM 3649 O O . ARG A 1 250 ? 39.06798 -12.18306 -22.00546 1.000 19.22816 319 ARG A O 1
ATOM 3670 N N . LEU A 1 251 ? 39.13212 -10.44495 -20.59487 1.000 19.34430 320 LEU A N 1
ATOM 3671 C CA . LEU A 1 251 ? 39.57964 -11.28429 -19.49146 1.000 18.67607 320 LEU A CA 1
ATOM 3672 C C . LEU A 1 251 ? 38.53303 -12.34165 -19.17716 1.000 18.10271 320 LEU A C 1
ATOM 3673 O O . LEU A 1 251 ? 38.87121 -13.50586 -18.93946 1.000 18.61211 320 LEU A O 1
ATOM 3689 N N . VAL A 1 252 ? 37.25415 -11.95883 -19.18661 1.000 16.69736 321 VAL A N 1
ATOM 3690 C CA . VAL A 1 252 ? 36.19692 -12.91839 -18.90131 1.000 17.38692 321 VAL A CA 1
ATOM 3691 C C . VAL A 1 252 ? 36.12503 -13.96513 -20.00145 1.000 16.93531 321 VAL A C 1
ATOM 3692 O O . VAL A 1 252 ? 36.00530 -15.16284 -19.72789 1.000 17.14683 321 VAL A O 1
ATOM 3705 N N . ALA A 1 253 ? 36.24473 -13.53520 -21.25876 1.000 17.92440 322 ALA A N 1
ATOM 3706 C CA . ALA A 1 253 ? 36.21587 -14.47732 -22.37103 1.000 17.26521 322 ALA A CA 1
ATOM 3707 C C . ALA A 1 253 ? 37.41627 -15.41970 -22.33663 1.000 16.84810 322 ALA A C 1
ATOM 3708 O O . ALA A 1 253 ? 37.29144 -16.61529 -22.64254 1.000 17.52898 322 ALA A O 1
ATOM 3715 N N . ASP A 1 254 ? 38.59595 -14.89472 -21.98054 1.000 16.65166 323 ASP A N 1
ATOM 3716 C CA . ASP A 1 254 ? 39.80222 -15.71596 -21.93433 1.000 18.88829 323 ASP A CA 1
ATOM 3717 C C . ASP A 1 254 ? 39.75727 -16.70640 -20.77697 1.000 19.03905 323 ASP A C 1
ATOM 3718 O O . ASP A 1 254 ? 40.16676 -17.86271 -20.92450 1.000 18.14553 323 ASP A O 1
ATOM 3727 N N . ALA A 1 255 ? 39.25924 -16.27915 -19.61477 1.000 18.00785 324 ALA A N 1
ATOM 3728 C CA . ALA A 1 255 ? 39.10983 -17.21390 -18.50724 1.000 18.63803 324 ALA A CA 1
ATOM 3729 C C . ALA A 1 255 ? 38.11359 -18.30352 -18.86533 1.000 18.22545 324 ALA A C 1
ATOM 3730 O O . ALA A 1 255 ? 38.28364 -19.46837 -18.47887 1.000 18.14018 324 ALA A O 1
ATOM 3737 N N . THR A 1 256 ? 37.07344 -17.94706 -19.62440 1.000 17.35525 325 THR A N 1
ATOM 3738 C CA . THR A 1 256 ? 36.07538 -18.93536 -20.03203 1.000 17.51649 325 THR A CA 1
ATOM 3739 C C . THR A 1 256 ? 36.69711 -19.99171 -20.94425 1.000 18.42213 325 THR A C 1
ATOM 3740 O O . THR A 1 256 ? 36.45728 -21.19645 -20.78656 1.000 17.92462 325 THR A O 1
ATOM 3751 N N . ARG A 1 257 ? 37.48372 -19.56131 -21.92630 1.000 18.12186 326 ARG A N 1
ATOM 3752 C CA . ARG A 1 257 ? 38.11649 -20.53273 -22.80741 1.000 17.93140 326 ARG A CA 1
ATOM 3753 C C . ARG A 1 257 ? 39.05942 -21.43209 -22.02268 1.000 18.39119 326 ARG A C 1
ATOM 3754 O O . ARG A 1 257 ? 39.14308 -22.63334 -22.29024 1.000 18.01674 326 ARG A O 1
ATOM 3775 N N . THR A 1 258 ? 39.75204 -20.87790 -21.02701 1.000 19.22172 327 THR A N 1
ATOM 3776 C CA . THR A 1 258 ? 40.59802 -21.70008 -20.17119 1.000 19.04118 327 THR A CA 1
ATOM 3777 C C . THR A 1 258 ? 39.77552 -22.76087 -19.44758 1.000 18.57729 327 THR A C 1
ATOM 3778 O O . THR A 1 258 ? 40.19025 -23.92155 -19.37741 1.000 19.73209 327 THR A O 1
ATOM 3789 N N . VAL A 1 259 ? 38.60390 -22.38689 -18.91913 1.000 19.29514 328 VAL A N 1
ATOM 3790 C CA . VAL A 1 259 ? 37.69385 -23.37177 -18.32560 1.000 20.72945 328 VAL A CA 1
ATOM 3791 C C . VAL A 1 259 ? 37.33960 -24.47763 -19.32133 1.000 21.71393 328 VAL A C 1
ATOM 3792 O O . VAL A 1 259 ? 37.33480 -25.66485 -18.97804 1.000 22.96918 328 VAL A O 1
ATOM 3805 N N . VAL A 1 260 ? 36.97837 -24.10611 -20.55145 1.000 21.76974 329 VAL A N 1
ATOM 3806 C CA . VAL A 1 260 ? 36.61733 -25.10400 -21.55725 1.000 22.27971 329 VAL A CA 1
ATOM 3807 C C . VAL A 1 260 ? 37.75469 -26.09011 -21.75509 1.000 22.96288 329 VAL A C 1
ATOM 3808 O O . VAL A 1 260 ? 37.53139 -27.30316 -21.88141 1.000 23.51971 329 VAL A O 1
ATOM 3821 N N . ASP A 1 261 ? 38.98712 -25.58576 -21.80163 1.000 24.67675 330 ASP A N 1
ATOM 3822 C CA . ASP A 1 261 ? 40.13412 -26.45661 -22.03443 1.000 24.42616 330 ASP A CA 1
ATOM 3823 C C . ASP A 1 261 ? 40.38061 -27.39225 -20.85703 1.000 27.83652 330 ASP A C 1
ATOM 3824 O O . ASP A 1 261 ? 40.78744 -28.54576 -21.05064 1.000 30.03933 330 ASP A O 1
ATOM 3833 N N . VAL A 1 262 ? 40.14317 -26.91840 -19.63516 1.000 29.27401 331 VAL A N 1
ATOM 3834 C CA . VAL A 1 262 ? 40.39730 -27.75082 -18.46177 1.000 32.07887 331 VAL A CA 1
ATOM 3835 C C . VAL A 1 262 ? 39.30910 -28.80348 -18.29393 1.000 36.00870 331 VAL A C 1
ATOM 3836 O O . VAL A 1 262 ? 39.60106 -29.97110 -18.01104 1.000 38.02107 331 VAL A O 1
ATOM 3849 N N . LEU A 1 263 ? 38.04838 -28.42085 -18.45611 1.000 35.84701 332 LEU A N 1
ATOM 3850 C CA . LEU A 1 263 ? 36.95961 -29.39026 -18.40888 1.000 39.52851 332 LEU A CA 1
ATOM 3851 C C . LEU A 1 263 ? 36.90271 -30.19519 -19.71208 1.000 44.80065 332 LEU A C 1
ATOM 3852 O O . LEU A 1 263 ? 37.93288 -30.45966 -20.34593 1.000 47.38994 332 LEU A O 1
#

Solvent-accessible surface area: 10437 Å² total; per-residue (Å²): 138,42,105,104,3,52,58,35,13,105,116,27,53,15,81,0,0,0,36,0,8,36,20,52,67,97,124,71,12,51,30,95,9,121,60,73,2,12,0,0,12,0,0,0,0,0,0,0,0,0,0,1,95,79,50,38,58,112,89,31,40,5,109,77,68,28,136,8,43,53,154,53,55,45,112,126,11,52,41,0,97,62,102,33,131,59,7,4,33,0,35,78,0,0,87,0,0,0,5,20,12,0,14,0,0,0,14,4,0,0,110,56,12,54,8,12,156,16,0,20,58,13,0,88,81,35,62,9,110,49,0,73,4,55,40,97,4,46,107,1,32,53,16,83,82,80,38,84,97,2,8,0,6,0,22,15,0,0,57,3,2,64,26,0,2,34,28,130,43,8,27,122,78,8,75,61,61,0,31,50,18,3,55,54,10,100,49,0,103,77,14,0,58,58,2,11,34,181,92,28,67,11,2,0,0,9,4,71,8,34,33,2,0,0,0,0,0,1,2,0,64,4,74,93,142,42,19,10,0,0,0,0,0,1,12,41,90,118,109,135,30,135,52,38,53,187,5,0,11,70,0,0,104,10,1,26,80,36,42

Nearest PDB structures (foldseek):
  8qnn-assembly1_A  TM=1.004E+00  e=1.176E-54  Nocardia cyriacigeorgica
  3w4q-assembly3_C  TM=9.825E-01  e=1.185E-36  Burkholderia multivorans ATCC 17616
  7d5j-assembly3_C  TM=9.826E-01  e=1.499E-36  Burkholderia multivorans ATCC 17616
  7k2x-assembly2_B  TM=9.861E-01  e=3.220E-36  Escherichia coli
  7qqc-assembly1_A  TM=9.853E-01  e=1.233E-34  Klebsiella pneumoniae IS53

Organism: NCBI:txid135487

Radius of gyration: 17.18 Å; Cα contacts (8 Å, |Δi|>4): 568; chains: 1; bounding box: 50×45×35 Å

InterPro domains:
  IPR000871 Beta-lactamase, class-A [PR00118] (40-64)
  IPR000871 Beta-lactamase, class-A [PR00118] (71-88)
  IPR000871 Beta-lactamase, class-A [PR00118] (113-138)
  IPR000871 Beta-lactamase, class-A [PR00118] (149-173)
  IPR000871 Beta-lactamase, class-A [PR00118] (175-200)
  IPR000871 Beta-lactamase, class-A [PR00118] (211-226)
  IPR000871 Beta-lactamase, class-A [PR00118] (228-243)
  IPR000871 Beta-lactamase, class-A [PTHR35333] (5-295)
  IPR012338 Beta-lactamase/transpeptidase-like [G3DSA:3.40.710.10] (34-295)
  IPR012338 Beta-lactamase/transpeptidase-like [SSF56601] (40-294)
  IPR023650 Beta-lactamase, class-A active site [PS00146] (73-88)
  IPR045155 Beta-lactamase class A, catalytic domain [PF13354] (42-294)